Protein AF-A0A945YH73-F1 (afdb_monomer_lite)

Secondary structure (DSSP, 8-state):
-HHHHHHHHHHHHHT---SS----EEEEEEEEES--TTT--EEEEEEEEE----------S-SS-SSSPPPHHHHHHHEE--TTSPPPTT-EEHHHHHHHHHHHHTTTTTSHHHHHHEETTEE--HHHHHHHS--BT-B-TTSSSBPTT-EEEBTTTT-EEE-TTSS---TT-----BHHHHHHHHHTT--PPPP--HHHHHHHHHHHHHHHHHHT--

Structure (mmCIF, N/CA/C/O backbone):
data_AF-A0A945YH73-F1
#
_entry.id   AF-A0A945YH73-F1
#
loop_
_atom_site.group_PDB
_atom_site.id
_atom_site.type_symbol
_atom_site.label_atom_id
_atom_site.label_alt_id
_atom_site.label_comp_id
_atom_site.label_asym_id
_atom_site.label_entity_id
_atom_site.label_seq_id
_atom_site.pdbx_PDB_ins_code
_atom_site.Cartn_x
_atom_site.Cartn_y
_atom_site.Cartn_z
_atom_site.occupancy
_atom_site.B_iso_or_equiv
_atom_site.auth_seq_id
_atom_site.auth_comp_id
_atom_site.auth_asym_id
_atom_site.auth_atom_id
_atom_site.pdbx_PDB_model_num
ATOM 1 N N . MET A 1 1 ? -19.690 16.658 33.511 1.00 58.38 1 MET A N 1
ATOM 2 C CA . MET A 1 1 ? -19.714 15.546 32.530 1.00 58.38 1 MET A CA 1
ATOM 3 C C . MET A 1 1 ? -20.461 15.899 31.239 1.00 58.38 1 MET A C 1
ATOM 5 O O . MET A 1 1 ? -19.833 15.836 30.193 1.00 58.38 1 MET A O 1
ATOM 9 N N . ALA A 1 2 ? -21.726 16.348 31.272 1.00 66.75 2 ALA A N 1
ATOM 10 C CA . ALA A 1 2 ? -22.520 16.610 30.054 1.00 66.75 2 ALA A CA 1
ATOM 11 C C . ALA A 1 2 ? -21.912 17.634 29.066 1.00 66.75 2 ALA A C 1
ATOM 13 O O . ALA A 1 2 ? -21.876 17.377 27.869 1.00 66.75 2 ALA A O 1
ATOM 14 N N . ALA A 1 3 ? -21.370 18.757 29.554 1.00 66.44 3 ALA A N 1
ATOM 15 C CA . ALA A 1 3 ? -20.743 19.766 28.690 1.00 66.44 3 ALA A CA 1
ATOM 16 C C . ALA A 1 3 ? -19.472 19.257 27.981 1.00 66.44 3 ALA A C 1
ATOM 18 O O . ALA A 1 3 ? -19.165 19.687 26.875 1.00 66.44 3 ALA A O 1
ATOM 19 N N . MET A 1 4 ? -18.754 18.315 28.601 1.00 67.00 4 MET A N 1
ATOM 20 C CA . MET A 1 4 ? -17.519 17.756 28.044 1.00 67.00 4 MET A CA 1
ATOM 21 C C . MET A 1 4 ? -17.812 16.714 26.971 1.00 67.00 4 MET A C 1
ATOM 23 O O . MET A 1 4 ? -17.255 16.795 25.884 1.00 67.00 4 MET A O 1
ATOM 27 N N . ALA A 1 5 ? -18.757 15.808 27.237 1.00 69.06 5 ALA A N 1
ATOM 28 C CA . ALA A 1 5 ? -19.256 14.874 26.231 1.00 69.06 5 ALA A CA 1
ATOM 29 C C . ALA A 1 5 ? -19.860 15.616 25.025 1.00 69.06 5 ALA A C 1
ATOM 31 O O . ALA A 1 5 ? -19.668 15.211 23.880 1.00 69.06 5 ALA A O 1
ATOM 32 N N . ALA A 1 6 ? -20.543 16.743 25.265 1.00 73.62 6 ALA A N 1
ATOM 33 C CA . ALA A 1 6 ? -21.052 17.605 24.203 1.00 73.62 6 ALA A CA 1
ATOM 34 C C . ALA A 1 6 ? -19.924 18.263 23.387 1.00 73.62 6 ALA A C 1
ATOM 36 O O . ALA A 1 6 ? -20.028 18.319 22.165 1.00 73.62 6 ALA A O 1
ATOM 37 N N . ALA A 1 7 ? -18.843 18.719 24.030 1.00 70.94 7 ALA A N 1
ATOM 38 C CA . ALA A 1 7 ? -17.684 19.297 23.347 1.00 70.94 7 ALA A CA 1
ATOM 39 C C . ALA A 1 7 ? -16.900 18.256 22.528 1.00 70.94 7 ALA A C 1
ATOM 41 O O . ALA A 1 7 ? -16.537 18.536 21.389 1.00 70.94 7 ALA A O 1
ATOM 42 N N . GLU A 1 8 ? -16.694 17.046 23.059 1.00 71.62 8 GLU A N 1
ATOM 43 C CA . GLU A 1 8 ? -16.098 15.925 22.316 1.00 71.62 8 GLU A CA 1
ATOM 44 C C . GLU A 1 8 ? -16.967 15.545 21.117 1.00 71.62 8 GLU A C 1
ATOM 46 O O . GLU A 1 8 ? -16.476 15.472 19.994 1.00 71.62 8 GLU A O 1
ATOM 51 N N . THR A 1 9 ? -18.275 15.388 21.329 1.00 73.69 9 THR A N 1
ATOM 52 C CA . THR A 1 9 ? -19.228 15.097 20.251 1.00 73.69 9 THR A CA 1
ATOM 53 C C . THR A 1 9 ? -19.210 16.196 19.190 1.00 73.69 9 THR A C 1
ATOM 55 O O . THR A 1 9 ? -19.198 15.892 18.002 1.00 73.69 9 THR A O 1
ATOM 58 N N . ALA A 1 10 ? -19.176 17.473 19.584 1.00 73.56 10 ALA A N 1
ATOM 59 C CA . ALA A 1 10 ? -19.100 18.600 18.658 1.00 73.56 10 ALA A CA 1
ATOM 60 C C . ALA A 1 10 ? -17.771 18.630 17.885 1.00 73.56 10 ALA A C 1
ATOM 62 O O . ALA A 1 10 ? -17.787 18.817 16.672 1.00 73.56 10 ALA A O 1
ATOM 63 N N . SER A 1 11 ? -16.642 18.385 18.555 1.00 70.06 11 SER A N 1
ATOM 64 C CA . SER A 1 11 ? -15.320 18.285 17.926 1.00 70.06 11 SER A CA 1
ATOM 65 C C . SER A 1 11 ? -15.283 17.139 16.917 1.00 70.06 11 SER A C 1
ATOM 67 O O . SER A 1 11 ? -15.019 17.356 15.736 1.00 70.06 11 SER A O 1
ATOM 69 N N . ASN A 1 12 ? -15.674 15.937 17.343 1.00 70.88 12 ASN A N 1
ATOM 70 C CA . ASN A 1 12 ? -15.748 14.768 16.477 1.00 70.88 12 ASN A CA 1
ATOM 71 C C . ASN A 1 12 ? -16.747 14.964 15.340 1.00 70.88 12 ASN A C 1
ATOM 73 O O . ASN A 1 12 ? -16.495 14.420 14.278 1.00 70.88 12 ASN A O 1
ATOM 77 N N . ASN A 1 13 ? -17.821 15.749 15.528 1.00 70.81 13 ASN A N 1
ATOM 78 C CA . ASN A 1 13 ? -18.772 16.153 14.484 1.00 70.81 13 ASN A CA 1
ATOM 79 C C . ASN A 1 13 ? -18.156 17.089 13.431 1.00 70.81 13 ASN A C 1
ATOM 81 O O . ASN A 1 13 ? -18.453 16.931 12.250 1.00 70.81 13 ASN A O 1
ATOM 85 N N . VAL A 1 14 ? -17.327 18.053 13.843 1.00 67.38 14 VAL A N 1
ATOM 86 C CA . VAL A 1 14 ? -16.649 19.003 12.940 1.00 67.38 14 VAL A CA 1
ATOM 87 C C . VAL A 1 14 ? -15.503 18.324 12.192 1.00 67.38 14 VAL A C 1
ATOM 89 O O . VAL A 1 14 ? -15.327 18.555 11.000 1.00 67.38 14 VAL A O 1
ATOM 92 N N . PHE A 1 15 ? -14.769 17.440 12.865 1.00 63.59 15 PHE A N 1
ATOM 93 C CA . PHE A 1 15 ? -13.687 16.650 12.278 1.00 63.59 15 PHE A CA 1
ATOM 94 C C . PHE A 1 15 ? -14.158 15.288 11.749 1.00 63.59 15 PHE A C 1
ATOM 96 O O . PHE A 1 15 ? -13.331 14.392 11.553 1.00 63.59 15 PHE A O 1
ATOM 103 N N . LYS A 1 16 ? -15.471 15.111 11.503 1.00 59.28 16 LYS A N 1
ATOM 104 C CA . LYS A 1 16 ? -15.988 13.888 10.876 1.00 59.28 16 LYS A CA 1
ATOM 105 C C . LYS A 1 16 ? -15.307 13.710 9.535 1.00 59.28 16 LYS A C 1
ATOM 107 O O . LYS A 1 16 ? -15.568 14.441 8.583 1.00 59.28 16 LYS A O 1
ATOM 112 N N . ARG A 1 17 ? -14.473 12.681 9.458 1.00 62.69 17 ARG A N 1
ATOM 113 C CA . ARG A 1 17 ? -14.156 12.062 8.180 1.00 62.69 17 ARG A CA 1
ATOM 114 C C . ARG A 1 17 ? -15.440 11.404 7.675 1.00 62.69 17 ARG A C 1
ATOM 116 O O . ARG A 1 17 ? -16.272 10.987 8.485 1.00 62.69 17 ARG A O 1
ATOM 123 N N . GLY A 1 18 ? -15.653 11.389 6.360 1.00 59.41 18 GLY A N 1
ATOM 124 C CA . GLY A 1 18 ? -16.824 10.730 5.780 1.00 59.41 18 GLY A CA 1
ATOM 125 C C . GLY A 1 18 ? -16.948 9.288 6.288 1.00 59.41 18 GLY A C 1
ATOM 126 O O . GLY A 1 18 ? -15.981 8.706 6.772 1.00 59.41 18 GLY A O 1
ATOM 127 N N . THR A 1 19 ? -18.128 8.681 6.164 1.00 63.22 19 THR A N 1
ATOM 128 C CA . THR A 1 19 ? -18.363 7.290 6.609 1.00 63.22 19 THR A CA 1
ATOM 129 C C . THR A 1 19 ? -17.460 6.263 5.920 1.00 63.22 19 THR A C 1
ATOM 131 O O . THR A 1 19 ? -17.385 5.127 6.367 1.00 63.22 19 THR A O 1
ATOM 134 N N . GLN A 1 20 ? -16.781 6.664 4.845 1.00 71.50 20 GLN A N 1
ATOM 135 C CA . GLN A 1 20 ? -15.834 5.870 4.082 1.00 71.50 20 GLN A CA 1
ATOM 136 C C . GLN A 1 20 ? -14.500 6.615 4.045 1.00 71.50 20 GLN A C 1
ATOM 138 O O . GLN A 1 20 ? -14.203 7.383 3.129 1.00 71.50 20 GLN A O 1
ATOM 143 N N . SER A 1 21 ? -13.752 6.519 5.138 1.00 78.06 21 SER A N 1
ATOM 144 C CA . SER A 1 21 ? -12.440 7.143 5.256 1.00 78.06 21 SER A CA 1
ATOM 145 C C . SER A 1 21 ? -11.524 6.250 6.085 1.00 78.06 21 SER A C 1
ATOM 147 O O . SER A 1 21 ? -11.887 5.916 7.214 1.00 78.06 21 SER A O 1
ATOM 149 N N . PRO A 1 22 ? -10.342 5.900 5.562 1.00 86.94 22 PRO A N 1
ATOM 150 C CA . PRO A 1 22 ? -9.370 5.076 6.264 1.00 86.94 22 PRO A CA 1
ATOM 151 C C . PRO A 1 22 ? -9.014 5.652 7.634 1.00 86.94 22 PRO A C 1
ATOM 153 O O . PRO A 1 22 ? -8.805 6.864 7.793 1.00 86.94 22 PRO A O 1
ATOM 156 N N . THR A 1 23 ? -8.916 4.771 8.625 1.00 89.19 23 THR A N 1
ATOM 157 C CA . THR A 1 23 ? -8.346 5.087 9.934 1.00 89.19 23 THR A CA 1
ATOM 158 C C . THR A 1 23 ? -6.953 4.482 10.028 1.00 89.19 23 THR A C 1
ATOM 160 O O . THR A 1 23 ? -6.781 3.266 10.093 1.00 89.19 23 THR A O 1
ATOM 163 N N . ILE A 1 24 ? -5.942 5.345 10.059 1.00 88.75 24 ILE A N 1
ATOM 164 C CA . ILE A 1 24 ? -4.551 4.932 10.256 1.00 88.75 24 ILE A CA 1
ATOM 165 C C . ILE A 1 24 ? -4.272 4.767 11.747 1.00 88.75 24 ILE A C 1
ATOM 167 O O . ILE A 1 24 ? -3.714 3.750 12.148 1.00 88.75 24 ILE A O 1
ATOM 171 N N . GLY A 1 25 ? -4.734 5.693 12.588 1.00 89.19 25 GLY A N 1
ATOM 172 C CA . GLY A 1 25 ? -4.480 5.627 14.024 1.00 89.19 25 GLY A CA 1
ATOM 173 C C . GLY A 1 25 ? -5.503 6.361 14.877 1.00 89.19 25 GLY A C 1
ATOM 174 O O . GLY A 1 25 ? -6.474 6.937 14.381 1.00 89.19 25 GLY A O 1
ATOM 175 N N . ASN A 1 26 ? -5.252 6.347 16.185 1.00 88.44 26 ASN A N 1
ATOM 176 C CA . ASN A 1 26 ? -6.050 7.026 17.196 1.00 88.44 26 ASN A CA 1
ATOM 177 C C . ASN A 1 26 ? -5.144 7.832 18.134 1.00 88.44 26 ASN A C 1
ATOM 179 O O . ASN A 1 26 ? -4.107 7.346 18.581 1.00 88.44 26 ASN A O 1
ATOM 183 N N . ILE A 1 27 ? -5.542 9.068 18.425 1.00 86.75 27 ILE A N 1
ATOM 184 C CA . ILE A 1 27 ? -4.958 9.897 19.476 1.00 86.75 27 ILE A CA 1
ATOM 185 C C . ILE A 1 27 ? -5.983 9.951 20.605 1.00 86.75 27 ILE A C 1
ATOM 187 O O . ILE A 1 27 ? -7.060 10.530 20.444 1.00 86.75 27 ILE A O 1
ATOM 191 N N . SER A 1 28 ? -5.648 9.368 21.752 1.00 88.25 28 SER A N 1
ATOM 192 C CA . SER A 1 28 ? -6.512 9.373 22.933 1.00 88.25 28 SER A CA 1
ATOM 193 C C . SER A 1 28 ? -5.749 9.689 24.206 1.00 88.25 28 SER A C 1
ATOM 195 O O . SER A 1 28 ? -4.568 9.367 24.329 1.00 88.25 28 SER A O 1
ATOM 197 N N . GLY A 1 29 ? -6.446 10.255 25.183 1.00 89.50 29 GLY A N 1
ATOM 198 C CA . GLY A 1 29 ? -5.891 10.524 26.500 1.00 89.50 29 GLY A CA 1
ATOM 199 C C . GLY A 1 29 ? -6.928 11.101 27.449 1.00 89.50 29 GLY A C 1
ATOM 200 O O . GLY A 1 29 ? -8.118 11.158 27.140 1.00 89.50 29 GLY A O 1
ATOM 201 N N . SER A 1 30 ? -6.465 11.553 28.612 1.00 87.50 30 SER A N 1
ATOM 202 C CA . SER A 1 30 ? -7.320 12.226 29.584 1.00 87.50 30 SER A CA 1
ATOM 203 C C . SER A 1 30 ? -6.594 13.342 30.325 1.00 87.50 30 SER A C 1
ATOM 205 O O . SER A 1 30 ? -5.394 13.242 30.565 1.00 87.50 30 SER A O 1
ATOM 207 N N . SER A 1 31 ? -7.326 14.375 30.731 1.00 84.50 31 SER A N 1
ATOM 208 C CA . SER A 1 31 ? -6.843 15.460 31.585 1.00 84.50 31 SER A CA 1
ATOM 209 C C . SER A 1 31 ? -7.743 15.607 32.805 1.00 84.50 31 SER A C 1
ATOM 211 O O . SER A 1 31 ? -8.967 15.626 32.675 1.00 84.50 31 SER A O 1
ATOM 213 N N . THR A 1 32 ? -7.145 15.748 33.986 1.00 84.94 32 THR A N 1
ATOM 214 C CA . THR A 1 32 ? -7.872 15.957 35.244 1.00 84.94 32 THR A CA 1
ATOM 215 C C . THR A 1 32 ? -7.660 17.386 35.724 1.00 84.94 32 THR A C 1
ATOM 217 O O . THR A 1 32 ? -6.534 17.789 35.999 1.00 84.94 32 THR A O 1
ATOM 220 N N . LEU A 1 33 ? -8.742 18.158 35.838 1.00 82.19 33 LEU A N 1
ATOM 221 C CA . LEU A 1 33 ? -8.722 19.532 36.344 1.00 82.19 33 LEU A CA 1
ATOM 222 C C . LEU A 1 33 ? -9.319 19.603 37.751 1.00 82.19 33 LEU A C 1
ATOM 224 O O . LEU A 1 33 ? -10.276 18.895 38.069 1.00 82.19 33 LEU A O 1
ATOM 228 N N . GLY A 1 34 ? -8.763 20.485 38.585 1.00 78.62 34 GLY A N 1
ATOM 229 C CA . GLY A 1 34 ? -9.263 20.730 39.941 1.00 78.62 34 GLY A CA 1
ATOM 230 C C . GLY A 1 34 ? -8.974 19.604 40.934 1.00 78.62 34 GLY A C 1
ATOM 231 O O . GLY A 1 34 ? -9.672 19.497 41.935 1.00 78.62 34 GLY A O 1
ATOM 232 N N . ALA A 1 35 ? -7.973 18.759 40.664 1.00 76.88 35 ALA A N 1
ATOM 233 C CA . ALA A 1 35 ? -7.545 17.744 41.616 1.00 76.88 35 ALA A CA 1
ATOM 234 C C . ALA A 1 35 ? -6.912 18.413 42.847 1.00 76.88 35 ALA A C 1
ATOM 236 O O . ALA A 1 35 ? -5.766 18.856 42.806 1.00 76.88 35 ALA A O 1
ATOM 237 N N . VAL A 1 36 ? -7.678 18.482 43.934 1.00 73.31 36 VAL A N 1
ATOM 238 C CA . VAL A 1 36 ? -7.185 18.785 45.281 1.00 73.31 36 VAL A CA 1
ATOM 239 C C . VAL A 1 36 ? -7.222 17.490 46.086 1.00 73.31 36 VAL A C 1
ATOM 241 O O . VAL A 1 36 ? -8.165 16.700 45.957 1.00 73.31 36 VAL A O 1
ATOM 244 N N . GLU A 1 37 ? -6.185 17.253 46.888 1.00 71.62 37 GLU A N 1
ATOM 245 C CA . GLU A 1 37 ? -6.082 16.068 47.740 1.00 71.62 37 GLU A CA 1
ATOM 246 C C . GLU A 1 37 ? -7.355 15.910 48.596 1.00 71.62 37 GLU A C 1
ATOM 248 O O . GLU A 1 37 ? -7.820 16.857 49.228 1.00 71.62 37 GLU A O 1
ATOM 253 N N . GLY A 1 38 ? -7.977 14.728 48.547 1.00 69.31 38 GLY A N 1
ATOM 254 C CA . GLY A 1 38 ? -9.202 14.415 49.294 1.00 69.31 38 GLY A CA 1
ATOM 255 C C . GLY A 1 38 ? -10.530 14.916 48.701 1.00 69.31 38 GLY A C 1
ATOM 256 O O . GLY A 1 38 ? -11.577 14.476 49.167 1.00 69.31 38 GLY A O 1
ATOM 257 N N . VAL A 1 39 ? -10.528 15.772 47.669 1.00 72.81 39 VAL A N 1
ATOM 258 C CA . VAL A 1 39 ? -11.762 16.304 47.034 1.00 72.81 39 VAL A CA 1
ATOM 259 C C . VAL A 1 39 ? -12.035 15.671 45.662 1.00 72.81 39 VAL A C 1
ATOM 261 O O . VAL A 1 39 ? -13.180 15.612 45.218 1.00 72.81 39 VAL A O 1
ATOM 264 N N . GLY A 1 40 ? -11.001 15.120 45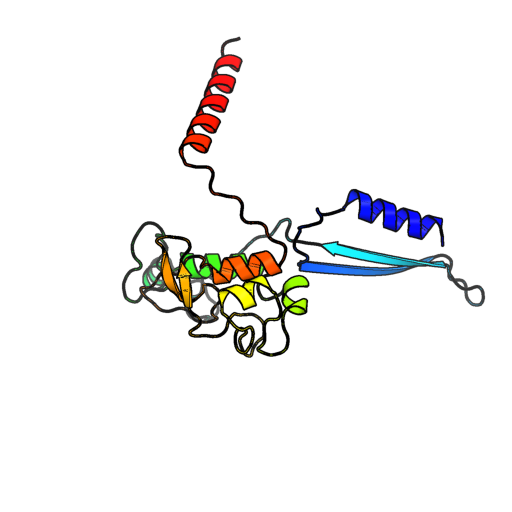.019 1.00 73.88 40 GLY A N 1
ATOM 265 C CA . GLY A 1 40 ? -11.096 14.555 43.672 1.00 73.88 40 GLY A CA 1
ATOM 266 C C . GLY A 1 40 ? -11.157 15.640 42.591 1.00 73.88 40 GLY A C 1
ATOM 267 O O . GLY A 1 40 ? -11.592 16.763 42.828 1.00 73.88 40 GLY A O 1
ATOM 268 N N . GLY A 1 41 ? -10.665 15.319 41.395 1.00 80.19 41 GLY A N 1
ATOM 269 C CA . GLY A 1 41 ? -10.715 16.212 40.234 1.00 80.19 41 GLY A CA 1
ATOM 270 C C . GLY A 1 41 ? -11.796 15.799 39.237 1.00 80.19 41 GLY A C 1
ATOM 271 O O . GLY A 1 41 ? -12.331 14.694 39.296 1.00 80.19 41 GLY A O 1
ATOM 272 N N . THR A 1 42 ? -12.094 16.673 38.277 1.00 83.81 42 THR A N 1
ATOM 273 C CA . THR A 1 42 ? -12.897 16.302 37.105 1.00 83.81 42 THR A CA 1
ATOM 274 C C . THR A 1 42 ? -11.971 15.805 36.005 1.00 83.81 42 THR A C 1
ATOM 276 O O . THR A 1 42 ? -11.177 16.583 35.476 1.00 83.81 42 THR A O 1
ATOM 279 N N . THR A 1 43 ? -12.087 14.528 35.646 1.00 84.06 43 THR A N 1
ATOM 280 C CA . THR A 1 43 ? -11.352 13.935 34.523 1.00 84.06 43 THR A CA 1
ATOM 281 C C . THR A 1 43 ? -12.153 14.037 33.232 1.00 84.06 43 THR A C 1
ATOM 283 O O . THR A 1 43 ? -13.341 13.717 33.179 1.00 84.06 43 THR A O 1
ATOM 286 N N . ALA A 1 44 ? -11.474 14.467 32.181 1.00 80.50 44 ALA A N 1
ATOM 287 C CA . ALA A 1 44 ? -11.963 14.553 30.822 1.00 80.50 44 ALA A CA 1
ATOM 288 C C . ALA A 1 44 ? -11.151 13.616 29.945 1.00 80.50 44 ALA A C 1
ATOM 290 O O . ALA A 1 44 ? -9.932 13.742 29.928 1.00 80.50 44 ALA A O 1
ATOM 291 N N . SER A 1 45 ? -11.807 12.720 29.217 1.00 84.25 45 SER A N 1
ATOM 292 C CA . SER A 1 45 ? -11.139 11.883 28.218 1.00 84.25 45 SER A CA 1
ATOM 293 C C . SER A 1 45 ? -11.402 12.431 26.820 1.00 84.25 45 SER A C 1
ATOM 295 O O . SER A 1 45 ? -12.402 13.116 26.607 1.00 84.25 45 SER A O 1
ATOM 297 N N . TYR A 1 46 ? -10.497 12.155 25.890 1.00 80.69 46 TYR A N 1
ATOM 298 C CA . TYR A 1 46 ? -10.667 12.437 24.470 1.00 80.69 46 TYR A CA 1
ATOM 299 C C . TYR A 1 46 ? -10.183 11.245 23.649 1.00 80.69 46 TYR A C 1
ATOM 301 O O . TYR A 1 46 ? -9.227 10.566 24.034 1.00 80.69 46 TYR A O 1
ATOM 309 N N . SER A 1 47 ? -10.821 11.014 22.505 1.00 84.12 47 SER A N 1
ATOM 310 C CA . SER A 1 47 ? -10.363 10.057 21.501 1.00 84.12 47 SER A CA 1
ATOM 311 C C . SER A 1 47 ? -10.668 10.571 20.096 1.00 84.12 47 SER A C 1
ATOM 313 O O . SER A 1 47 ? -11.808 10.913 19.778 1.00 84.12 47 SER A O 1
ATOM 315 N N . LEU A 1 48 ? -9.635 10.627 19.256 1.00 81.44 48 LEU A N 1
ATOM 316 C CA . LEU A 1 48 ? -9.707 11.101 17.881 1.00 81.44 48 LEU A CA 1
ATOM 317 C C . LEU A 1 48 ? -9.005 10.107 16.958 1.00 81.44 48 LEU A C 1
ATOM 319 O O . LEU A 1 48 ? -7.780 9.991 16.955 1.00 81.44 48 LEU A O 1
ATOM 323 N N . ASN A 1 49 ? -9.782 9.428 16.120 1.00 85.50 49 ASN A N 1
ATOM 324 C CA . ASN A 1 49 ? -9.222 8.676 15.003 1.00 85.50 49 ASN A CA 1
ATOM 325 C C . ASN A 1 49 ? -8.624 9.654 13.981 1.00 85.50 49 ASN A C 1
ATOM 327 O O . ASN A 1 49 ? -9.168 10.745 13.809 1.00 85.50 49 ASN A O 1
ATOM 331 N N . TYR A 1 50 ? -7.603 9.256 13.228 1.00 84.44 50 TYR A N 1
ATOM 332 C CA . TYR A 1 50 ? -7.057 10.016 12.097 1.00 84.44 50 TYR A CA 1
ATOM 333 C C . TYR A 1 50 ? -6.735 9.098 10.910 1.00 84.44 50 TYR A C 1
ATOM 335 O O . TYR A 1 50 ? -6.505 7.903 11.079 1.00 84.44 50 TYR A O 1
ATOM 343 N N . GLY A 1 51 ? -6.761 9.665 9.704 1.00 86.38 51 GLY A N 1
ATOM 344 C CA . GLY A 1 51 ? -6.339 9.018 8.457 1.00 86.38 51 GLY A CA 1
ATOM 345 C C . GLY A 1 51 ? -5.107 9.716 7.867 1.00 86.38 51 GLY A C 1
ATOM 346 O O . GLY A 1 51 ? -4.545 10.595 8.528 1.00 86.38 51 GLY A O 1
ATOM 347 N N . PRO A 1 52 ? -4.691 9.376 6.636 1.00 84.12 52 PRO A N 1
ATOM 348 C CA . PRO A 1 52 ? -3.594 10.075 5.977 1.00 84.12 52 PRO A CA 1
ATOM 349 C C . PRO A 1 52 ? -4.024 11.503 5.615 1.00 84.12 52 PRO A C 1
ATOM 351 O O . PRO A 1 52 ? -5.147 11.724 5.159 1.00 84.12 52 PRO A O 1
ATOM 354 N N . VAL A 1 53 ? -3.136 12.477 5.831 1.00 79.81 53 VAL A N 1
ATOM 355 C CA . VAL A 1 53 ? -3.398 13.899 5.537 1.00 79.81 53 VAL A CA 1
ATOM 356 C C . VAL A 1 53 ? -2.255 14.497 4.728 1.00 79.81 53 VAL A C 1
ATOM 358 O O . VAL A 1 53 ? -2.446 14.922 3.594 1.00 79.81 53 VAL A O 1
ATOM 361 N N . VAL A 1 54 ? -1.062 14.529 5.315 1.00 83.31 54 VAL A N 1
ATOM 362 C CA . VAL A 1 54 ? 0.154 15.057 4.700 1.00 83.31 54 VAL A CA 1
ATOM 363 C C . VAL A 1 54 ? 1.345 14.313 5.280 1.00 83.31 54 VAL A C 1
ATOM 365 O O . VAL A 1 54 ? 1.345 13.941 6.452 1.00 83.31 54 VAL A O 1
ATOM 368 N N . GLY A 1 55 ? 2.354 14.102 4.453 1.00 84.69 55 GLY A N 1
ATOM 369 C CA . GLY A 1 55 ? 3.596 13.463 4.838 1.00 84.69 55 GLY A CA 1
ATOM 370 C C . GLY A 1 55 ? 4.620 13.639 3.734 1.00 84.69 55 GLY A C 1
ATOM 371 O O . GLY A 1 55 ? 4.318 14.177 2.668 1.00 84.69 55 GLY A O 1
ATOM 372 N N . ASN A 1 56 ? 5.827 13.171 4.005 1.00 89.44 56 ASN A N 1
ATOM 373 C CA . ASN A 1 56 ? 6.864 13.050 2.999 1.00 89.44 56 ASN A CA 1
ATOM 374 C C . ASN A 1 56 ? 7.279 11.585 2.949 1.00 89.44 56 ASN A C 1
ATOM 376 O O . ASN A 1 56 ? 7.255 10.897 3.972 1.00 89.44 56 ASN A O 1
ATOM 380 N N . LEU A 1 57 ? 7.664 11.142 1.762 1.00 89.88 57 LEU A N 1
ATOM 381 C CA . LEU A 1 57 ? 8.237 9.830 1.540 1.00 89.88 57 LEU A CA 1
ATOM 382 C C . LEU A 1 57 ? 9.668 10.035 1.058 1.00 89.88 57 LEU A C 1
ATOM 384 O O . LEU A 1 57 ? 9.899 10.788 0.110 1.00 89.88 57 LEU A O 1
ATOM 388 N N . TRP A 1 58 ? 10.608 9.394 1.740 1.00 91.88 58 TRP A N 1
ATOM 389 C CA . TRP A 1 58 ? 12.021 9.422 1.396 1.00 91.88 58 TRP A CA 1
ATOM 390 C C . TRP A 1 58 ? 12.468 8.007 1.093 1.00 91.88 58 TRP A C 1
ATOM 392 O O . TRP A 1 58 ? 12.115 7.076 1.814 1.00 91.88 58 TRP A O 1
ATOM 402 N N . PHE A 1 59 ? 13.235 7.877 0.023 1.00 91.88 59 PHE A N 1
ATOM 403 C CA . PHE A 1 59 ? 13.867 6.629 -0.356 1.00 91.88 59 PHE A CA 1
ATOM 404 C C . PHE A 1 59 ? 15.344 6.743 -0.045 1.00 91.88 59 PHE A C 1
ATOM 406 O O . PHE A 1 59 ? 15.938 7.803 -0.246 1.00 91.88 59 PHE A O 1
ATOM 413 N N . ASP A 1 60 ? 15.885 5.651 0.469 1.00 89.88 60 ASP A N 1
ATOM 414 C CA . ASP A 1 60 ? 17.299 5.532 0.764 1.00 89.88 60 ASP A CA 1
ATOM 415 C C . ASP A 1 60 ? 18.128 5.618 -0.527 1.00 89.88 60 ASP A C 1
ATOM 417 O O . ASP A 1 60 ? 17.729 5.087 -1.571 1.00 89.88 60 ASP A O 1
ATOM 421 N N . ASP A 1 61 ? 19.257 6.319 -0.454 1.00 92.81 61 ASP A N 1
ATOM 422 C CA . ASP A 1 61 ? 20.213 6.476 -1.551 1.00 92.81 61 ASP A CA 1
ATOM 423 C C . ASP A 1 61 ? 21.472 5.618 -1.368 1.00 92.81 61 ASP A C 1
ATOM 425 O O . ASP A 1 61 ? 22.452 5.799 -2.084 1.00 92.81 61 ASP A O 1
ATOM 429 N N . ASP A 1 62 ? 21.407 4.636 -0.469 1.00 94.25 62 ASP A N 1
ATOM 430 C CA . ASP A 1 62 ? 22.434 3.635 -0.199 1.00 94.25 62 ASP A CA 1
ATOM 431 C C . ASP A 1 62 ? 21.951 2.233 -0.620 1.00 94.25 62 ASP A C 1
ATOM 433 O O . ASP A 1 62 ? 21.163 1.572 0.056 1.00 94.25 62 ASP A O 1
ATOM 437 N N . THR A 1 63 ? 22.402 1.740 -1.775 1.00 92.94 63 THR A N 1
ATOM 438 C CA . THR A 1 63 ? 21.933 0.446 -2.309 1.00 92.94 63 THR A CA 1
ATOM 439 C C . THR A 1 63 ? 22.516 -0.772 -1.595 1.00 92.94 63 THR A C 1
ATOM 441 O O . THR A 1 63 ? 22.019 -1.881 -1.809 1.00 92.94 63 THR A O 1
ATOM 444 N N . ASP A 1 64 ? 23.567 -0.611 -0.782 1.00 91.75 64 ASP A N 1
ATOM 445 C CA . ASP A 1 64 ? 24.186 -1.700 -0.015 1.00 91.75 64 ASP A CA 1
ATOM 446 C C . ASP A 1 64 ? 24.138 -1.518 1.508 1.00 91.7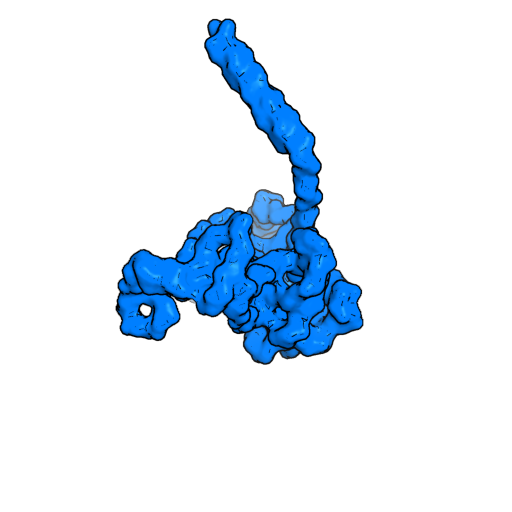5 64 ASP A C 1
ATOM 448 O O . ASP A 1 64 ? 24.622 -2.393 2.232 1.00 91.75 64 ASP A O 1
ATOM 452 N N . ASN A 1 65 ? 23.486 -0.453 1.985 1.00 91.25 65 ASN A N 1
ATOM 453 C CA . ASN A 1 65 ? 23.336 -0.106 3.397 1.00 91.25 65 ASN A CA 1
ATOM 454 C C . ASN A 1 65 ? 24.694 -0.067 4.129 1.00 91.25 65 ASN A C 1
ATOM 456 O O . ASN A 1 65 ? 24.831 -0.538 5.265 1.00 91.25 65 ASN A O 1
ATOM 460 N N . SER A 1 66 ? 25.730 0.440 3.453 1.00 93.94 66 SER A N 1
ATOM 461 C CA . SER A 1 66 ? 27.068 0.631 4.022 1.00 93.94 66 SER A CA 1
ATOM 462 C C . SER A 1 66 ? 27.186 1.883 4.902 1.00 93.94 66 SER A C 1
ATOM 464 O O . SER A 1 66 ? 28.223 2.092 5.541 1.00 93.94 66 SER A O 1
ATOM 466 N N . GLY A 1 67 ? 26.121 2.681 5.000 1.00 93.44 67 GLY A N 1
ATOM 467 C CA . GLY A 1 67 ? 26.038 3.905 5.792 1.00 93.44 67 GLY A CA 1
ATOM 468 C C . GLY A 1 67 ? 26.509 5.148 5.037 1.00 93.44 67 GLY A C 1
ATOM 469 O O . GLY A 1 67 ? 26.911 6.125 5.676 1.00 93.44 67 GLY A O 1
ATOM 470 N N . GLY A 1 68 ? 26.501 5.116 3.703 1.00 93.50 68 GLY A N 1
ATOM 471 C CA . GLY A 1 68 ? 26.925 6.219 2.845 1.00 93.50 68 GLY A CA 1
ATOM 472 C C . GLY A 1 68 ? 26.017 6.386 1.630 1.00 93.50 68 GLY A C 1
ATOM 473 O O . GLY A 1 68 ? 25.354 5.455 1.213 1.00 93.50 68 GLY A O 1
ATOM 474 N N . THR A 1 69 ? 26.005 7.580 1.043 1.00 95.94 69 THR A N 1
ATOM 475 C CA . THR A 1 69 ? 25.203 7.861 -0.156 1.00 95.94 69 THR A CA 1
ATOM 476 C C . THR A 1 69 ? 25.908 7.370 -1.419 1.00 95.94 69 THR A C 1
ATOM 478 O O . THR A 1 69 ? 27.065 7.731 -1.669 1.00 95.94 69 THR A O 1
ATOM 481 N N . ASP A 1 70 ? 25.196 6.608 -2.247 1.00 96.50 70 ASP A N 1
ATOM 482 C CA . ASP A 1 70 ? 25.674 6.177 -3.555 1.00 96.50 70 ASP A CA 1
ATOM 483 C C . ASP A 1 70 ? 25.653 7.313 -4.585 1.00 96.50 70 ASP A C 1
ATOM 485 O O . ASP A 1 70 ? 24.803 8.206 -4.585 1.00 96.50 70 ASP A O 1
ATOM 489 N N . ASP A 1 71 ? 26.592 7.261 -5.532 1.00 96.06 71 ASP A N 1
ATOM 490 C CA . ASP A 1 71 ? 26.594 8.180 -6.665 1.00 96.06 71 ASP A CA 1
ATOM 491 C C . ASP A 1 71 ? 25.552 7.801 -7.738 1.00 96.06 71 ASP A C 1
ATOM 493 O O . ASP A 1 71 ? 24.965 6.715 -7.759 1.00 96.06 71 ASP A O 1
ATOM 497 N N . TYR A 1 72 ? 25.335 8.709 -8.695 1.00 95.06 72 TYR A N 1
ATOM 498 C CA . TYR A 1 72 ? 24.387 8.486 -9.789 1.00 95.06 72 TYR A CA 1
ATOM 499 C C . TYR A 1 72 ? 24.714 7.244 -10.635 1.00 95.06 72 TYR A C 1
ATOM 501 O O . TYR A 1 72 ? 23.805 6.572 -11.129 1.00 95.06 72 TYR A O 1
ATOM 509 N N . ALA A 1 73 ? 25.995 6.927 -10.845 1.00 96.44 73 ALA A N 1
AT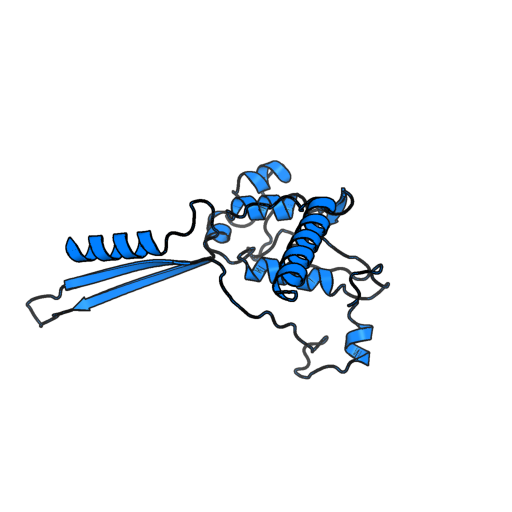OM 510 C CA . ALA A 1 73 ? 26.382 5.787 -11.670 1.00 96.44 73 ALA A CA 1
ATOM 511 C C . ALA A 1 73 ? 25.971 4.475 -10.994 1.00 96.44 73 ALA A C 1
ATOM 513 O O . ALA A 1 73 ? 25.404 3.595 -11.643 1.00 96.44 73 ALA A O 1
ATOM 514 N N . ARG A 1 74 ? 26.178 4.380 -9.683 1.00 96.31 74 ARG A N 1
ATOM 515 C CA . ARG A 1 74 ? 25.778 3.236 -8.875 1.00 96.31 74 ARG A CA 1
ATOM 516 C C . ARG A 1 74 ? 24.261 3.115 -8.750 1.00 96.31 74 ARG A C 1
ATOM 518 O O . ARG A 1 74 ? 23.718 2.056 -9.069 1.00 96.31 74 ARG A O 1
ATOM 525 N N . LEU A 1 75 ? 23.567 4.205 -8.422 1.00 96.56 75 LEU A N 1
ATOM 526 C CA . LEU A 1 75 ? 22.101 4.227 -8.364 1.00 96.56 75 LEU A CA 1
ATOM 527 C C . LEU A 1 75 ? 21.477 3.840 -9.708 1.00 96.56 75 LEU A C 1
ATOM 529 O O . LEU A 1 75 ? 20.574 3.009 -9.756 1.00 96.56 75 LEU A O 1
ATOM 533 N N . SER A 1 76 ? 21.979 4.388 -10.818 1.00 95.06 76 SER A N 1
ATOM 534 C CA . SER A 1 76 ? 21.467 4.070 -12.155 1.00 95.06 76 SER A CA 1
ATOM 535 C C . SER A 1 76 ? 21.811 2.654 -12.617 1.00 95.06 76 SER A C 1
ATOM 537 O O . SER A 1 76 ? 21.109 2.128 -13.480 1.00 95.06 76 SER A O 1
ATOM 539 N N . ALA A 1 77 ? 22.851 2.012 -12.078 1.00 95.69 77 ALA A N 1
ATOM 540 C CA . ALA A 1 77 ? 23.148 0.606 -12.344 1.00 95.69 77 ALA A CA 1
ATOM 541 C C . ALA A 1 77 ? 22.193 -0.335 -11.592 1.00 95.69 77 ALA A C 1
ATOM 543 O O . ALA A 1 77 ? 21.787 -1.349 -12.159 1.00 95.69 77 ALA A O 1
ATOM 544 N N . PHE A 1 78 ? 21.807 0.024 -10.365 1.00 96.50 78 PHE A N 1
ATOM 545 C CA . PHE A 1 78 ? 20.934 -0.771 -9.499 1.00 96.50 78 PHE A CA 1
ATOM 546 C C . PHE A 1 78 ? 19.444 -0.603 -9.838 1.00 96.50 78 PHE A C 1
ATOM 548 O O . PHE A 1 78 ? 18.722 -1.585 -10.037 1.00 96.50 78 PHE A O 1
ATOM 555 N N . TRP A 1 79 ? 18.991 0.647 -9.949 1.00 97.25 79 TRP A N 1
ATOM 556 C CA . TRP A 1 79 ? 17.592 1.009 -10.139 1.00 97.25 79 TRP A CA 1
ATOM 557 C C . TRP A 1 79 ? 17.251 1.288 -11.600 1.00 97.25 79 TRP A C 1
ATOM 559 O O . TRP A 1 79 ? 17.996 1.904 -12.368 1.00 97.25 79 TRP A O 1
ATOM 569 N N . HIS A 1 80 ? 16.049 0.882 -11.975 1.00 98.06 80 HIS A N 1
ATOM 570 C CA . HIS A 1 80 ? 15.360 1.360 -13.154 1.00 98.06 80 HIS A CA 1
ATOM 571 C C . HIS A 1 80 ? 14.360 2.449 -12.735 1.00 98.06 80 HIS A C 1
ATOM 573 O O . HIS A 1 80 ? 13.356 2.162 -12.087 1.00 98.06 80 HIS A O 1
ATOM 579 N N . PHE A 1 81 ? 14.653 3.700 -13.098 1.00 96.69 81 PHE A N 1
ATOM 580 C CA . PHE A 1 81 ? 13.845 4.870 -12.724 1.00 96.69 81 PHE A CA 1
ATOM 581 C C . PHE A 1 81 ? 12.775 5.253 -13.761 1.00 96.69 81 PHE A C 1
ATOM 583 O O . PHE A 1 81 ? 11.796 5.914 -13.420 1.00 96.69 81 PHE A O 1
ATOM 590 N N . ASP A 1 82 ? 12.944 4.867 -15.030 1.00 96.06 82 ASP A N 1
ATOM 591 C CA . ASP A 1 82 ? 12.048 5.287 -16.112 1.00 96.06 82 ASP A CA 1
ATOM 592 C C . ASP A 1 82 ? 10.790 4.408 -16.204 1.00 96.06 82 ASP A C 1
ATOM 594 O O . ASP A 1 82 ? 10.727 3.428 -16.943 1.00 96.06 82 ASP A O 1
ATOM 598 N N . HIS A 1 83 ? 9.738 4.810 -15.495 1.00 94.50 83 HIS A N 1
ATOM 599 C CA . HIS A 1 83 ? 8.451 4.108 -15.494 1.00 94.50 83 HIS A CA 1
ATOM 600 C C . HIS A 1 83 ? 7.750 4.015 -16.869 1.00 94.50 83 HIS A C 1
ATOM 602 O O . HIS A 1 83 ? 6.779 3.269 -16.995 1.00 94.50 83 HIS A O 1
ATOM 608 N N . SER A 1 84 ? 8.211 4.738 -17.898 1.00 94.31 84 SER A N 1
ATOM 609 C CA . SER A 1 84 ? 7.613 4.723 -19.242 1.00 94.31 84 SER A CA 1
ATOM 610 C C . SER A 1 84 ? 8.193 3.651 -20.170 1.00 94.31 84 SER A C 1
ATOM 612 O O . SER A 1 84 ? 7.645 3.390 -21.241 1.00 94.31 84 SER A O 1
ATOM 614 N N . THR A 1 85 ? 9.286 3.002 -19.761 1.00 95.94 85 THR A N 1
ATOM 615 C CA . THR A 1 85 ? 9.938 1.935 -20.529 1.00 95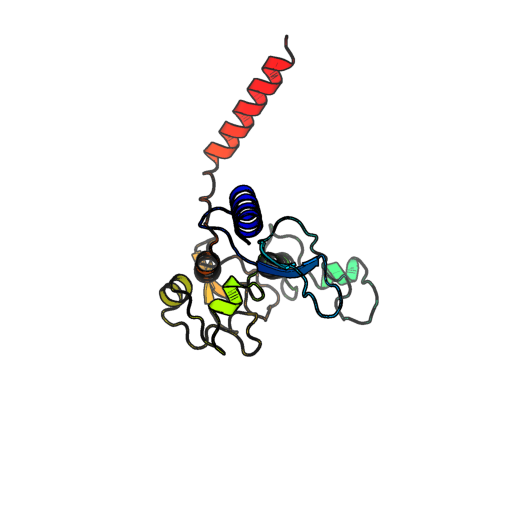.94 85 THR A CA 1
ATOM 616 C C . THR A 1 85 ? 9.888 0.610 -19.779 1.00 95.94 85 THR A C 1
ATOM 618 O O . THR A 1 85 ? 9.635 0.563 -18.573 1.00 95.94 85 THR A O 1
ATOM 621 N N . SER A 1 86 ? 10.097 -0.496 -20.494 1.00 95.31 86 SER A N 1
ATOM 622 C CA . SER A 1 86 ? 10.230 -1.809 -19.863 1.00 95.31 86 SER A CA 1
ATOM 623 C C . SER A 1 86 ? 11.443 -1.844 -18.933 1.00 95.31 86 SER A C 1
ATOM 625 O O . SER A 1 86 ? 12.510 -1.323 -19.265 1.00 95.31 86 SER A O 1
ATOM 627 N N . VAL A 1 87 ? 11.289 -2.509 -17.786 1.00 97.69 87 VAL A N 1
ATOM 628 C CA . VAL A 1 87 ? 12.359 -2.643 -16.792 1.00 97.69 87 VAL A CA 1
ATOM 629 C C . VAL A 1 87 ? 13.543 -3.375 -17.415 1.00 97.69 87 VAL A C 1
ATOM 631 O O . VAL A 1 87 ? 13.404 -4.458 -17.982 1.00 97.69 87 VAL A O 1
ATOM 634 N N . ALA A 1 88 ? 14.725 -2.773 -17.314 1.00 96.94 88 ALA A N 1
ATOM 635 C CA . ALA A 1 88 ? 15.941 -3.377 -17.836 1.00 96.94 88 ALA A CA 1
ATOM 636 C C . ALA A 1 88 ? 16.295 -4.653 -17.054 1.00 96.94 88 ALA A C 1
ATOM 638 O O . ALA A 1 88 ? 16.193 -4.693 -15.827 1.00 96.94 88 ALA A O 1
ATOM 639 N N . SER A 1 89 ? 16.765 -5.681 -17.766 1.00 96.31 89 SER A N 1
ATOM 640 C CA . SER A 1 89 ? 17.227 -6.928 -17.149 1.00 96.31 89 SER A CA 1
ATOM 641 C C . SER A 1 89 ? 18.279 -6.658 -16.071 1.00 96.31 89 SER A C 1
ATOM 643 O O . SER A 1 89 ? 19.216 -5.892 -16.293 1.00 96.31 89 SER A O 1
ATOM 645 N N . GLY A 1 90 ? 18.136 -7.313 -14.917 1.00 96.75 90 GLY A N 1
ATOM 646 C CA . GLY A 1 90 ? 19.068 -7.199 -13.792 1.00 96.75 90 GLY A CA 1
ATOM 647 C C . GLY A 1 90 ? 18.894 -5.957 -12.914 1.00 96.75 90 GLY A C 1
ATOM 648 O O . GLY A 1 90 ? 19.595 -5.854 -11.914 1.00 96.75 90 GLY A O 1
ATOM 649 N N . LYS A 1 91 ? 17.960 -5.049 -13.230 1.00 97.81 91 LYS A N 1
ATOM 650 C CA . LYS A 1 91 ? 17.658 -3.877 -12.393 1.00 97.81 91 LYS A CA 1
ATOM 651 C C . LYS A 1 91 ? 16.395 -4.064 -11.572 1.00 97.81 91 LYS A C 1
ATOM 653 O O . LYS A 1 91 ? 15.436 -4.673 -12.049 1.00 97.81 91 LYS A O 1
ATOM 658 N N . TYR A 1 92 ? 16.374 -3.493 -10.375 1.00 97.56 92 TYR A N 1
ATOM 659 C CA . TYR A 1 92 ? 15.150 -3.356 -9.592 1.00 97.56 92 TYR A CA 1
ATOM 660 C C . TYR A 1 92 ? 14.324 -2.181 -10.111 1.00 97.56 92 TYR A C 1
ATOM 662 O O . TYR A 1 92 ? 14.871 -1.152 -10.504 1.00 97.56 92 TYR A O 1
ATOM 670 N N . ASP A 1 93 ? 13.004 -2.327 -10.137 1.00 97.81 93 ASP A N 1
ATOM 671 C CA . ASP A 1 93 ? 12.109 -1.277 -10.613 1.00 97.81 93 ASP A CA 1
ATOM 672 C C . ASP A 1 93 ? 11.755 -0.305 -9.484 1.00 97.81 93 ASP A C 1
ATOM 674 O O . ASP A 1 93 ? 11.058 -0.674 -8.538 1.00 97.81 93 ASP A O 1
ATOM 678 N N . PHE A 1 94 ? 12.205 0.948 -9.590 1.00 96.88 94 PHE A N 1
ATOM 679 C CA . PHE A 1 94 ? 11.939 1.952 -8.559 1.00 96.88 94 PHE A CA 1
ATOM 680 C C . PHE A 1 94 ? 10.450 2.306 -8.482 1.00 96.88 94 PHE A C 1
ATOM 682 O O . PHE A 1 94 ? 9.938 2.542 -7.395 1.00 96.88 94 PHE A O 1
ATOM 689 N N . TYR A 1 95 ? 9.732 2.286 -9.613 1.00 97.06 95 TYR A N 1
ATOM 690 C CA . TYR A 1 95 ? 8.282 2.506 -9.632 1.00 97.06 95 TYR A CA 1
ATOM 691 C C . TYR A 1 95 ? 7.548 1.499 -8.736 1.00 97.06 95 TYR A C 1
ATOM 693 O O . TYR A 1 95 ? 6.717 1.893 -7.921 1.00 97.06 95 TYR A O 1
ATOM 701 N N . THR A 1 96 ? 7.892 0.215 -8.852 1.00 97.19 96 THR A N 1
ATOM 702 C CA . THR A 1 96 ? 7.306 -0.862 -8.044 1.00 97.19 96 THR A CA 1
ATOM 703 C C . THR A 1 96 ? 7.528 -0.631 -6.549 1.00 97.19 96 THR A C 1
ATOM 705 O O . THR A 1 96 ? 6.578 -0.710 -5.773 1.00 97.19 96 THR A O 1
ATOM 708 N N . VAL A 1 97 ? 8.762 -0.307 -6.144 1.00 96.94 97 VAL A N 1
ATOM 709 C CA . VAL A 1 97 ? 9.090 -0.036 -4.732 1.00 96.94 97 VAL A CA 1
ATOM 710 C C . VAL A 1 97 ? 8.391 1.224 -4.242 1.00 96.94 97 VAL A C 1
ATOM 712 O O . VAL A 1 97 ? 7.778 1.220 -3.182 1.00 96.94 97 VAL A O 1
ATOM 715 N N . ALA A 1 98 ? 8.400 2.295 -5.033 1.00 97.12 98 ALA A N 1
ATOM 716 C CA . ALA A 1 98 ? 7.738 3.529 -4.647 1.00 97.12 98 ALA A CA 1
ATOM 717 C C . ALA A 1 98 ? 6.229 3.341 -4.458 1.00 97.12 98 ALA A C 1
ATOM 719 O O . ALA A 1 98 ? 5.663 3.856 -3.497 1.00 97.12 98 ALA A O 1
ATOM 720 N N . LEU A 1 99 ? 5.581 2.569 -5.332 1.00 97.19 99 LEU A N 1
ATOM 721 C CA . LEU A 1 99 ? 4.171 2.224 -5.192 1.00 97.19 99 LEU A CA 1
ATOM 722 C C . LEU A 1 99 ? 3.907 1.406 -3.916 1.00 97.19 99 LEU A C 1
ATOM 724 O O . LEU A 1 99 ? 2.951 1.707 -3.205 1.00 97.19 99 LEU A O 1
ATOM 728 N N . HIS A 1 100 ? 4.764 0.429 -3.605 1.00 97.75 100 HIS A N 1
ATOM 729 C CA . HIS A 1 100 ? 4.696 -0.367 -2.374 1.00 97.75 100 HIS A CA 1
ATOM 730 C C . HIS A 1 100 ? 4.761 0.518 -1.117 1.00 97.75 100 HIS A C 1
ATOM 732 O O . HIS A 1 100 ? 3.873 0.474 -0.266 1.00 97.75 100 HIS A O 1
ATOM 738 N N . GLU A 1 101 ? 5.750 1.408 -1.040 1.00 97.06 101 GLU A N 1
ATOM 739 C CA . GLU A 1 101 ? 5.919 2.290 0.120 1.00 97.06 101 GLU A CA 1
ATOM 740 C C . GLU A 1 101 ? 4.811 3.347 0.235 1.00 97.06 101 GLU A C 1
ATOM 742 O O . GLU A 1 101 ? 4.399 3.716 1.337 1.00 97.06 101 GLU A O 1
ATOM 747 N N . ILE A 1 102 ? 4.261 3.813 -0.891 1.00 95.75 102 ILE A N 1
ATOM 748 C CA . ILE A 1 102 ? 3.082 4.689 -0.881 1.00 95.75 102 ILE A CA 1
ATOM 749 C C . ILE A 1 102 ? 1.882 3.966 -0.263 1.00 95.75 102 ILE A C 1
ATOM 751 O O . ILE A 1 102 ? 1.153 4.577 0.520 1.00 95.75 102 ILE A O 1
ATOM 755 N N . LEU A 1 103 ? 1.674 2.683 -0.572 1.00 96.25 103 LEU A N 1
ATOM 756 C CA . LEU A 1 103 ? 0.596 1.900 0.033 1.00 96.25 103 LEU A CA 1
ATOM 757 C C . LEU A 1 103 ? 0.787 1.762 1.547 1.00 96.25 103 LEU A C 1
ATOM 759 O O . LEU A 1 103 ? -0.170 1.969 2.301 1.00 96.25 103 LEU A O 1
ATOM 763 N N . HIS A 1 104 ? 2.016 1.520 2.004 1.00 96.12 104 HIS A N 1
ATOM 764 C CA . HIS A 1 104 ? 2.335 1.560 3.430 1.00 96.12 104 HIS A CA 1
ATOM 765 C C . HIS A 1 104 ? 2.020 2.910 4.072 1.00 96.12 104 HIS A C 1
ATOM 767 O O . HIS A 1 104 ? 1.356 2.963 5.112 1.00 96.12 104 HIS A O 1
ATOM 773 N N . ALA A 1 105 ? 2.421 4.008 3.432 1.00 93.62 105 ALA A N 1
ATOM 774 C CA . ALA A 1 105 ? 2.195 5.361 3.934 1.00 93.62 105 ALA A CA 1
ATOM 775 C C . ALA A 1 105 ? 0.703 5.718 4.071 1.00 93.62 105 ALA A C 1
ATOM 777 O O . ALA A 1 105 ? 0.338 6.554 4.901 1.00 93.62 105 ALA A O 1
ATOM 778 N N . ILE A 1 106 ? -0.169 5.078 3.288 1.00 92.19 106 ILE A N 1
ATOM 779 C CA . ILE A 1 106 ? -1.624 5.250 3.382 1.00 92.19 106 ILE A CA 1
ATOM 780 C C . ILE A 1 106 ? -2.299 4.181 4.268 1.00 92.19 106 ILE A C 1
ATOM 782 O O . ILE A 1 106 ? -3.517 4.140 4.375 1.00 92.19 106 ILE A O 1
ATOM 786 N N . GLY A 1 107 ? -1.532 3.359 4.984 1.00 93.44 107 GLY A N 1
ATOM 787 C CA . GLY A 1 107 ? -2.038 2.467 6.031 1.00 93.44 107 GLY A CA 1
ATOM 788 C C . GLY A 1 107 ? -2.199 1.003 5.628 1.00 93.44 107 GLY A C 1
ATOM 789 O O . GLY A 1 107 ? -2.607 0.200 6.469 1.00 93.44 107 GLY A O 1
ATOM 790 N N . TYR A 1 108 ? -1.846 0.625 4.398 1.00 96.19 108 TYR A N 1
ATOM 791 C CA . TYR A 1 108 ? -1.687 -0.782 4.028 1.00 96.19 108 TYR A CA 1
ATOM 792 C C . TYR A 1 108 ? -0.539 -1.376 4.865 1.00 96.19 108 TYR A C 1
ATOM 794 O O . TYR A 1 108 ? 0.532 -0.789 4.951 1.00 96.19 108 TYR A O 1
ATOM 802 N N . GLY A 1 109 ? -0.732 -2.502 5.546 1.00 95.69 109 GLY A N 1
ATOM 803 C CA . GLY A 1 109 ? 0.326 -3.122 6.359 1.00 95.69 109 GLY A CA 1
ATOM 804 C C . GLY A 1 109 ? 0.530 -2.568 7.774 1.00 95.69 109 GLY A C 1
ATOM 805 O O . GLY A 1 109 ? 1.235 -3.193 8.560 1.00 95.69 109 GLY A O 1
ATOM 806 N N . THR A 1 110 ? -0.049 -1.414 8.131 1.00 90.19 110 THR A N 1
ATOM 807 C CA . THR A 1 110 ? 0.258 -0.742 9.417 1.00 90.19 110 THR A CA 1
ATOM 808 C C . THR A 1 110 ? -0.937 -0.075 10.110 1.00 90.19 110 THR A C 1
ATOM 810 O O . THR A 1 110 ? -0.923 0.087 11.333 1.00 90.19 110 THR A O 1
ATOM 813 N N . GLY A 1 111 ? -1.973 0.325 9.362 1.00 91.25 111 GLY A N 1
ATOM 814 C CA . GLY A 1 111 ? -3.083 1.138 9.865 1.00 91.25 111 GLY A CA 1
ATOM 815 C C . GLY A 1 111 ? -4.053 0.395 10.789 1.00 91.25 111 GLY A C 1
ATOM 816 O O . GLY A 1 111 ? -4.120 -0.830 10.812 1.00 91.25 111 GLY A O 1
ATOM 817 N N . THR A 1 112 ? -4.871 1.145 11.531 1.00 93.00 112 THR A N 1
ATOM 818 C CA . THR A 1 112 ? -5.897 0.576 12.429 1.00 93.00 112 THR A CA 1
ATOM 819 C C . THR A 1 112 ? -6.874 -0.331 11.678 1.00 93.00 112 THR A C 1
ATOM 821 O O . THR A 1 112 ? -7.171 -1.422 12.157 1.00 93.00 112 THR A O 1
ATOM 824 N N . GLU A 1 113 ? -7.323 0.083 10.488 1.00 93.62 113 GLU A N 1
ATOM 825 C CA . GLU A 1 113 ? -8.195 -0.747 9.639 1.00 93.62 113 GLU A CA 1
ATOM 826 C C . GLU A 1 113 ? -7.475 -1.982 9.078 1.00 93.62 113 GLU A C 1
ATOM 828 O O . GLU A 1 113 ? -8.099 -3.007 8.830 1.00 93.62 113 GLU A O 1
ATOM 833 N N . TRP A 1 114 ? -6.157 -1.917 8.876 1.00 96.50 114 TRP A N 1
ATOM 834 C CA . TRP A 1 114 ? -5.383 -3.088 8.465 1.00 96.50 114 TRP A CA 1
ATOM 835 C C . TRP A 1 114 ? -5.319 -4.096 9.604 1.00 96.50 114 TRP A C 1
ATOM 837 O O . TRP A 1 114 ? -5.730 -5.242 9.454 1.00 96.50 114 TRP A O 1
ATOM 847 N N . ASN A 1 115 ? -4.882 -3.639 10.777 1.00 96.19 115 ASN A N 1
ATOM 848 C CA . ASN A 1 115 ? -4.713 -4.484 11.954 1.00 96.19 115 ASN A CA 1
ATOM 849 C C . ASN A 1 115 ? -6.032 -5.132 12.403 1.00 96.19 115 ASN A C 1
ATOM 851 O O . ASN A 1 115 ? -6.013 -6.246 12.917 1.00 96.19 115 ASN A O 1
ATOM 855 N N . SER A 1 116 ? -7.178 -4.471 12.197 1.00 96.12 116 SER A N 1
ATOM 856 C CA . SER A 1 116 ? -8.494 -5.047 12.508 1.00 96.12 116 SER A CA 1
ATOM 857 C C . SER A 1 116 ? -8.897 -6.188 11.564 1.00 96.12 116 SER A C 1
ATOM 859 O O . SER A 1 116 ? -9.703 -7.037 11.951 1.00 96.12 116 SER A O 1
ATOM 861 N N . ASN A 1 117 ? -8.317 -6.232 10.361 1.00 97.69 117 ASN A N 1
ATOM 862 C CA . ASN A 1 117 ? -8.559 -7.252 9.346 1.00 97.69 117 ASN A CA 1
ATOM 863 C C . ASN A 1 117 ? -7.486 -8.361 9.317 1.00 97.69 117 ASN A C 1
ATOM 865 O O . ASN A 1 117 ? -7.598 -9.296 8.524 1.00 97.69 117 ASN A O 1
ATOM 869 N N . VAL A 1 118 ? -6.457 -8.298 10.168 1.00 98.19 118 VAL A N 1
ATOM 870 C CA . VAL A 1 118 ? -5.392 -9.312 10.242 1.00 98.19 118 VAL A CA 1
ATOM 871 C C . VAL A 1 118 ? -5.555 -10.190 11.482 1.00 98.19 118 VAL A C 1
ATOM 873 O O . VAL A 1 118 ? -5.623 -9.713 12.612 1.00 98.19 118 VAL A O 1
ATOM 876 N N . SER A 1 119 ? -5.561 -11.510 11.281 1.00 97.50 119 SER A N 1
ATOM 877 C CA . SER A 1 119 ? -5.524 -12.518 12.343 1.00 97.50 119 SER A CA 1
ATOM 878 C C . SER A 1 119 ? -4.458 -13.573 12.034 1.00 97.50 119 SER A C 1
ATOM 880 O O . SER A 1 119 ? -4.683 -14.517 11.273 1.00 97.50 119 SER A O 1
ATOM 882 N N . GLY A 1 120 ? -3.257 -13.396 12.595 1.00 96.56 120 GLY A N 1
ATOM 883 C CA . GLY A 1 120 ? -2.089 -14.193 12.209 1.00 96.56 120 GLY A CA 1
ATOM 884 C C . GLY A 1 120 ? -1.788 -14.013 10.719 1.00 96.56 120 GLY A C 1
ATOM 885 O O . GLY A 1 120 ? -1.666 -12.889 10.250 1.00 96.56 120 GLY A O 1
ATOM 886 N N . THR A 1 121 ? -1.732 -15.111 9.964 1.00 97.69 121 THR A N 1
ATOM 887 C CA . THR A 1 121 ? -1.548 -15.091 8.499 1.00 97.69 121 THR A CA 1
ATOM 888 C C . THR A 1 121 ? -2.865 -14.987 7.717 1.00 97.69 121 THR A C 1
ATOM 890 O O . THR A 1 121 ? -2.886 -15.158 6.497 1.00 97.69 121 THR A O 1
ATOM 893 N N . THR A 1 122 ? -3.991 -14.765 8.402 1.00 98.44 122 THR A N 1
ATOM 894 C CA . THR A 1 122 ? -5.322 -14.714 7.786 1.00 98.44 122 THR A CA 1
ATOM 895 C C . THR A 1 122 ? -5.809 -13.278 7.651 1.00 98.44 122 THR A C 1
ATOM 897 O O . THR A 1 122 ? -5.849 -12.543 8.636 1.00 98.44 122 THR A O 1
ATOM 900 N N . TRP A 1 123 ? -6.243 -12.908 6.448 1.00 98.62 123 TRP A N 1
ATOM 901 C CA . TRP A 1 123 ? -7.024 -11.696 6.203 1.00 98.62 123 TRP A CA 1
ATOM 902 C C . TRP A 1 123 ? -8.516 -11.960 6.430 1.00 98.62 123 TRP A C 1
ATOM 904 O O . TRP A 1 123 ? -9.036 -12.983 5.984 1.00 98.62 123 TRP A O 1
ATOM 914 N N . THR A 1 124 ? -9.229 -11.052 7.089 1.00 98.56 124 THR A N 1
ATOM 915 C CA . THR A 1 124 ? -10.664 -11.197 7.391 1.00 98.56 124 THR A CA 1
ATOM 916 C C . THR A 1 124 ? -11.555 -10.212 6.633 1.00 98.56 124 THR A C 1
ATOM 918 O O . THR A 1 124 ? -12.780 -10.348 6.682 1.00 98.56 124 THR A O 1
ATOM 921 N N . GLY A 1 125 ? -10.972 -9.269 5.886 1.00 98.00 125 GLY A N 1
ATOM 922 C CA . GLY A 1 125 ? -11.714 -8.301 5.082 1.00 98.00 125 GLY A CA 1
ATOM 923 C C . GLY A 1 125 ? -12.447 -8.954 3.904 1.00 98.00 125 GLY A C 1
ATOM 924 O O . GLY A 1 125 ? -11.909 -9.803 3.185 1.00 98.00 125 GLY A O 1
ATOM 925 N N . ALA A 1 126 ? -13.713 -8.575 3.720 1.00 98.25 126 ALA A N 1
ATOM 926 C CA . ALA A 1 126 ? -14.632 -9.267 2.821 1.00 98.25 126 ALA A CA 1
ATOM 927 C C . ALA A 1 126 ? -14.246 -9.137 1.340 1.00 98.25 126 ALA A C 1
ATOM 929 O O . ALA A 1 126 ? -14.410 -10.096 0.585 1.00 98.25 126 ALA A O 1
ATOM 930 N N . ASN A 1 127 ? -13.730 -7.981 0.911 1.00 98.31 127 ASN A N 1
ATOM 931 C CA . ASN A 1 127 ? -13.346 -7.765 -0.482 1.00 98.31 127 ASN A CA 1
ATOM 932 C C . ASN A 1 127 ? -12.093 -8.575 -0.835 1.00 98.31 127 ASN A C 1
ATOM 934 O O . ASN A 1 127 ? -12.062 -9.224 -1.884 1.00 98.31 127 ASN A O 1
ATOM 938 N N . GLY A 1 128 ? -11.083 -8.574 0.041 1.00 98.19 128 GLY A N 1
ATOM 939 C CA . GLY A 1 128 ? -9.866 -9.370 -0.117 1.00 98.19 128 GLY A CA 1
ATOM 940 C C . GLY A 1 128 ? -10.170 -10.865 -0.186 1.00 98.19 128 GLY A C 1
ATOM 941 O O . GLY A 1 128 ? -9.751 -11.536 -1.129 1.00 98.19 128 GLY A O 1
ATOM 942 N N . VAL A 1 129 ? -10.986 -11.370 0.748 1.00 98.62 129 VAL A N 1
ATOM 943 C CA . VAL A 1 129 ? -11.423 -12.778 0.767 1.00 98.62 129 VAL A CA 1
ATOM 944 C C . VAL A 1 129 ? -12.207 -13.135 -0.495 1.00 98.62 129 VAL A C 1
ATOM 946 O O . VAL A 1 129 ? -11.964 -14.188 -1.077 1.00 98.62 129 VAL A O 1
ATOM 949 N N . ALA A 1 130 ? -13.119 -12.274 -0.953 1.00 98.44 130 ALA A N 1
ATOM 950 C CA . ALA A 1 130 ? -13.886 -12.525 -2.172 1.00 98.44 130 ALA A CA 1
ATOM 951 C C . ALA A 1 130 ? -13.000 -12.558 -3.428 1.00 98.44 130 ALA A C 1
ATOM 953 O O . ALA A 1 130 ? -13.241 -13.365 -4.322 1.00 98.44 130 ALA A O 1
ATOM 954 N N . THR A 1 131 ? -11.973 -11.707 -3.485 1.00 98.06 131 THR A N 1
ATOM 955 C CA . THR A 1 131 ? -11.071 -11.593 -4.643 1.00 98.06 131 THR A CA 1
ATOM 956 C C . THR A 1 131 ? -10.058 -12.735 -4.692 1.00 98.06 131 THR A C 1
ATOM 958 O O . THR A 1 131 ? -9.805 -13.281 -5.761 1.00 98.06 131 THR A O 1
ATOM 961 N N . HIS A 1 132 ? -9.492 -13.131 -3.547 1.00 97.69 132 HIS A N 1
ATOM 962 C CA . HIS A 1 132 ? -8.527 -14.234 -3.474 1.00 97.69 132 HIS A CA 1
ATOM 963 C C . HIS A 1 132 ? -9.197 -15.620 -3.365 1.00 97.69 132 HIS A C 1
ATOM 965 O O . HIS A 1 132 ? -8.587 -16.640 -3.676 1.00 97.69 132 HIS A O 1
ATOM 971 N N . GLY A 1 133 ? -10.456 -15.674 -2.924 1.00 98.06 133 GLY A N 1
ATOM 972 C CA . GLY A 1 133 ? -11.221 -16.898 -2.655 1.00 98.06 133 GLY A CA 1
ATOM 973 C C . GLY A 1 133 ? -11.079 -17.423 -1.221 1.00 98.06 133 GLY A C 1
ATOM 974 O O . GLY A 1 133 ? -11.923 -18.185 -0.751 1.00 98.06 133 GLY A O 1
ATOM 975 N N . THR A 1 134 ? -10.043 -17.001 -0.499 1.00 97.75 134 THR A N 1
ATOM 976 C CA . THR A 1 134 ? -9.825 -17.282 0.925 1.00 97.75 134 THR A CA 1
ATOM 977 C C . THR A 1 134 ? -9.040 -16.138 1.557 1.00 97.75 134 THR A C 1
ATOM 979 O O . THR A 1 134 ? -8.347 -15.401 0.867 1.00 97.75 134 THR A O 1
ATOM 982 N N . GLY A 1 135 ? -9.141 -15.977 2.872 1.00 98.06 135 GLY A N 1
ATOM 983 C CA . GLY A 1 135 ? -8.251 -15.095 3.629 1.00 98.06 135 GLY A CA 1
ATOM 984 C C . GLY A 1 135 ? -7.033 -15.813 4.207 1.00 98.06 135 GLY A C 1
ATOM 985 O O . GLY A 1 135 ? -6.073 -15.169 4.618 1.00 98.06 135 GLY A O 1
ATOM 986 N N . VAL A 1 136 ? -7.077 -17.147 4.280 1.00 98.12 136 VAL A N 1
ATOM 987 C CA . VAL A 1 136 ? -6.063 -17.969 4.955 1.00 98.12 136 VAL A CA 1
ATOM 988 C C . VAL A 1 136 ? -4.755 -17.938 4.176 1.00 98.12 136 VAL A C 1
ATOM 990 O O . VAL A 1 136 ? -4.734 -18.283 2.999 1.00 98.12 136 VAL A O 1
ATOM 993 N N . GLY A 1 137 ? -3.662 -17.579 4.854 1.00 97.44 137 GLY A N 1
ATOM 994 C CA . GLY A 1 137 ? -2.332 -17.503 4.246 1.00 97.44 137 GLY A CA 1
ATOM 995 C C . GLY A 1 137 ? -2.141 -16.295 3.330 1.00 97.44 137 GLY A C 1
ATOM 996 O O . GLY A 1 137 ? -1.132 -16.229 2.637 1.00 97.44 137 GLY A O 1
ATOM 997 N N . LEU A 1 138 ? -3.091 -15.354 3.321 1.00 98.12 138 LEU A N 1
ATOM 998 C CA . LEU A 1 138 ? -3.005 -14.149 2.506 1.00 98.12 138 LEU A CA 1
ATOM 999 C C . LEU A 1 138 ? -1.999 -13.138 3.075 1.00 98.12 138 LEU A C 1
ATOM 1001 O O . LEU A 1 138 ? -1.460 -12.332 2.322 1.00 98.12 138 LEU A O 1
ATOM 1005 N N . ILE A 1 139 ? -1.730 -13.197 4.381 1.00 98.31 139 ILE A N 1
ATOM 1006 C CA . ILE A 1 139 ? -0.819 -12.292 5.087 1.00 98.31 139 ILE A CA 1
ATOM 1007 C C . ILE A 1 139 ? 0.496 -13.007 5.386 1.00 98.31 139 ILE A C 1
ATOM 1009 O O . ILE A 1 139 ? 0.511 -14.194 5.730 1.00 98.31 139 ILE A O 1
ATOM 1013 N N . ASP A 1 140 ? 1.605 -12.286 5.238 1.00 97.50 140 ASP A N 1
ATOM 1014 C CA . ASP A 1 140 ? 2.931 -12.795 5.567 1.00 97.50 140 ASP A CA 1
ATOM 1015 C C . ASP A 1 140 ? 3.097 -13.070 7.075 1.00 97.50 140 ASP A C 1
ATOM 1017 O O . ASP A 1 140 ? 2.273 -12.704 7.912 1.00 97.50 140 ASP A O 1
ATOM 1021 N N . GLY A 1 141 ? 4.189 -13.742 7.451 1.00 96.00 141 GLY A N 1
ATOM 1022 C CA . GLY A 1 141 ? 4.463 -14.037 8.862 1.00 96.00 141 GLY A CA 1
ATOM 1023 C C . GLY A 1 141 ? 4.725 -12.790 9.719 1.00 96.00 141 GLY A C 1
ATOM 1024 O O . GLY A 1 141 ? 4.592 -12.863 10.939 1.00 96.00 141 GLY A O 1
ATOM 1025 N N . GLY A 1 142 ? 5.100 -11.669 9.092 1.00 94.62 142 GLY A N 1
ATOM 1026 C CA . GLY A 1 142 ? 5.314 -10.381 9.753 1.00 94.62 142 GLY A CA 1
ATOM 1027 C C . GLY A 1 142 ? 4.024 -9.601 10.019 1.00 94.62 142 GLY A C 1
ATOM 1028 O O . GLY A 1 142 ? 4.018 -8.731 10.887 1.00 94.62 142 GLY A O 1
ATOM 1029 N N . GLY A 1 143 ? 2.934 -9.914 9.316 1.00 96.75 143 GLY A N 1
ATOM 1030 C CA . GLY A 1 143 ? 1.636 -9.257 9.466 1.00 96.75 143 GLY A CA 1
ATOM 1031 C C . GLY A 1 143 ? 1.485 -7.951 8.681 1.00 96.75 143 GLY A C 1
ATOM 1032 O O . GLY A 1 143 ? 0.411 -7.353 8.724 1.00 96.75 143 GLY A O 1
ATOM 1033 N N . ALA A 1 144 ? 2.530 -7.495 7.986 1.00 97.06 144 ALA A N 1
ATOM 1034 C CA . ALA A 1 144 ? 2.573 -6.182 7.334 1.00 97.06 144 ALA A CA 1
ATOM 1035 C C . ALA A 1 144 ? 2.413 -6.256 5.810 1.00 97.06 144 ALA A C 1
ATOM 1037 O O . ALA A 1 144 ? 2.152 -5.240 5.169 1.00 97.06 144 ALA A O 1
ATOM 1038 N N . HIS A 1 145 ? 2.529 -7.446 5.222 1.00 98.38 145 HIS A N 1
ATOM 1039 C CA . HIS A 1 145 ? 2.505 -7.624 3.774 1.00 98.38 145 HIS A CA 1
ATOM 1040 C C . HIS A 1 145 ? 1.501 -8.695 3.371 1.00 98.38 145 HIS A C 1
ATOM 1042 O O . HIS A 1 145 ? 1.087 -9.537 4.174 1.00 98.38 145 HIS A O 1
ATOM 1048 N N . LEU A 1 146 ? 1.158 -8.711 2.086 1.00 98.06 146 LEU A N 1
ATOM 1049 C CA . LEU A 1 146 ? 0.596 -9.918 1.499 1.00 98.06 146 LEU A CA 1
ATOM 1050 C C . LEU A 1 146 ? 1.693 -10.984 1.405 1.00 98.06 146 LEU A C 1
ATOM 1052 O O . LEU A 1 146 ? 2.863 -10.669 1.180 1.00 98.06 146 LEU A O 1
ATOM 1056 N N . ALA A 1 147 ? 1.328 -12.251 1.573 1.00 97.44 147 ALA A N 1
ATOM 1057 C CA . ALA A 1 147 ? 2.285 -13.347 1.500 1.00 97.44 147 ALA A CA 1
ATOM 1058 C C . ALA A 1 147 ? 3.029 -13.379 0.147 1.00 97.44 147 ALA A C 1
ATOM 1060 O O . ALA A 1 147 ? 2.574 -12.863 -0.879 1.00 97.44 147 ALA A O 1
ATOM 1061 N N . THR A 1 148 ? 4.215 -13.988 0.130 1.00 94.38 148 THR A N 1
ATOM 1062 C CA . THR A 1 148 ? 4.974 -14.176 -1.113 1.00 94.38 148 THR A CA 1
ATOM 1063 C C . THR A 1 148 ? 4.238 -15.110 -2.074 1.00 94.38 148 THR A C 1
ATOM 1065 O O . THR A 1 148 ? 3.486 -15.988 -1.656 1.00 94.38 148 THR A O 1
ATOM 1068 N N . SER A 1 149 ? 4.482 -14.951 -3.379 1.00 87.94 149 SER A N 1
ATOM 1069 C CA . SER A 1 149 ? 3.851 -15.752 -4.449 1.00 87.94 149 SER A CA 1
ATOM 1070 C C . SER A 1 149 ? 2.324 -15.619 -4.548 1.00 87.94 149 SER A C 1
ATOM 1072 O O . SER A 1 149 ? 1.669 -16.452 -5.175 1.00 87.94 149 SER A O 1
ATOM 1074 N N . ILE A 1 150 ? 1.742 -14.587 -3.932 1.00 96.62 150 ILE A N 1
ATOM 1075 C CA . ILE A 1 150 ? 0.354 -14.206 -4.174 1.00 96.62 150 ILE A CA 1
ATOM 1076 C C . ILE A 1 150 ? 0.319 -13.363 -5.445 1.00 96.62 150 ILE A C 1
ATOM 1078 O O . ILE A 1 150 ? 0.955 -12.312 -5.530 1.00 96.62 150 ILE A O 1
ATOM 1082 N N . SER A 1 151 ? -0.446 -13.823 -6.428 1.00 96.75 151 SER A N 1
ATOM 1083 C CA . SER A 1 151 ? -0.628 -13.130 -7.698 1.00 96.75 151 SER A CA 1
ATOM 1084 C C . SER A 1 151 ? -2.095 -12.779 -7.912 1.00 96.75 151 SER A C 1
ATOM 1086 O O . SER A 1 151 ? -3.000 -13.462 -7.428 1.00 96.75 151 SER A O 1
ATOM 1088 N N . SER A 1 152 ? -2.330 -11.705 -8.653 1.00 98.06 152 SER A N 1
ATOM 1089 C CA . SER A 1 152 ? -3.658 -11.260 -9.053 1.00 98.06 152 SER A CA 1
ATOM 1090 C C . SER A 1 152 ? -3.578 -10.539 -10.402 1.00 98.06 152 SER A C 1
ATOM 1092 O O . SER A 1 152 ? -2.496 -10.320 -10.954 1.00 98.06 152 SER A O 1
ATOM 1094 N N . THR A 1 153 ? -4.730 -10.234 -10.979 1.00 98.06 153 THR A N 1
ATOM 1095 C CA . THR A 1 153 ? -4.838 -9.525 -12.253 1.00 98.06 153 THR A CA 1
ATOM 1096 C C . THR A 1 153 ? -4.411 -8.074 -12.061 1.00 98.06 153 THR A C 1
ATOM 1098 O O . THR A 1 153 ? -4.961 -7.380 -11.208 1.00 98.06 153 THR A O 1
ATOM 1101 N N . ALA A 1 154 ? -3.432 -7.607 -12.833 1.00 96.56 154 ALA A N 1
ATOM 1102 C CA . ALA A 1 154 ? -3.043 -6.204 -12.876 1.00 96.56 154 ALA A CA 1
ATOM 1103 C C . ALA A 1 154 ? -4.220 -5.342 -13.344 1.00 96.56 154 ALA A C 1
ATOM 1105 O O . ALA A 1 154 ? -4.875 -5.662 -14.338 1.00 96.56 154 ALA A O 1
ATOM 1106 N N . LEU A 1 155 ? -4.454 -4.221 -12.664 1.00 93.94 155 LEU A N 1
ATOM 1107 C CA . LEU A 1 155 ? -5.444 -3.232 -13.094 1.00 93.94 155 LEU A CA 1
ATOM 1108 C C . LEU A 1 155 ? -5.044 -2.590 -14.426 1.00 93.94 155 LEU A C 1
ATOM 1110 O O . LEU A 1 155 ? -5.902 -2.256 -15.239 1.00 93.94 155 LEU A O 1
ATOM 1114 N N . ASP A 1 156 ? -3.737 -2.446 -14.647 1.00 89.19 156 ASP A N 1
ATOM 1115 C CA . ASP A 1 156 ? -3.175 -2.002 -15.915 1.00 89.19 156 ASP A CA 1
ATOM 1116 C C . ASP A 1 156 ? -2.898 -3.208 -16.826 1.00 89.19 156 ASP A C 1
ATOM 1118 O O . ASP A 1 156 ? -2.176 -4.137 -16.465 1.00 89.19 156 ASP A O 1
ATOM 1122 N N . GLY A 1 157 ? -3.506 -3.222 -18.011 1.00 86.50 157 GLY A N 1
ATOM 1123 C CA . GLY A 1 157 ? -3.302 -4.259 -19.027 1.00 86.50 157 GLY A CA 1
ATOM 1124 C C . GLY A 1 157 ? -3.922 -5.637 -18.742 1.00 86.50 157 GLY A C 1
ATOM 1125 O O . GLY A 1 157 ? -4.021 -6.439 -19.671 1.00 86.50 157 GLY A O 1
ATOM 1126 N N . GLY A 1 158 ? -4.375 -5.928 -17.517 1.00 92.44 158 GLY A N 1
ATOM 1127 C CA . GLY A 1 158 ? -5.116 -7.155 -17.190 1.00 92.44 158 GLY A CA 1
ATOM 1128 C C . GLY A 1 158 ? -4.275 -8.436 -17.134 1.00 92.44 158 GLY A C 1
ATOM 1129 O O . GLY A 1 158 ? -4.829 -9.534 -17.098 1.00 92.44 158 GLY A O 1
ATOM 1130 N N . ALA A 1 159 ? -2.946 -8.333 -17.163 1.00 95.25 159 ALA A N 1
ATOM 1131 C CA . ALA A 1 159 ? -2.066 -9.492 -17.044 1.00 95.25 159 ALA A CA 1
ATOM 1132 C C . ALA A 1 159 ? -1.956 -9.952 -15.583 1.00 95.25 159 ALA A C 1
ATOM 1134 O O . ALA A 1 159 ? -1.981 -9.139 -14.665 1.00 95.25 159 ALA A O 1
ATOM 1135 N N . THR A 1 160 ? -1.794 -11.253 -15.344 1.00 97.06 160 THR A N 1
ATOM 1136 C CA . THR A 1 160 ? -1.484 -11.749 -13.997 1.00 97.06 160 THR A CA 1
ATOM 1137 C C . THR A 1 160 ? -0.054 -11.374 -13.611 1.00 97.06 160 THR A C 1
ATOM 1139 O O . THR A 1 160 ? 0.882 -11.619 -14.371 1.00 97.06 160 THR A O 1
ATOM 1142 N N . GLN A 1 161 ? 0.111 -10.831 -12.409 1.00 95.50 161 GLN A N 1
ATOM 1143 C CA . GLN A 1 161 ? 1.403 -10.536 -11.790 1.00 95.50 161 GLN A CA 1
ATOM 1144 C C . GLN A 1 161 ? 1.329 -10.796 -10.284 1.00 95.50 161 GLN A C 1
ATOM 1146 O O . GLN A 1 161 ? 0.241 -10.894 -9.714 1.00 95.50 161 GLN A O 1
ATOM 1151 N N . ASP A 1 162 ? 2.480 -10.845 -9.622 1.00 96.00 162 ASP A N 1
ATOM 1152 C CA . ASP A 1 1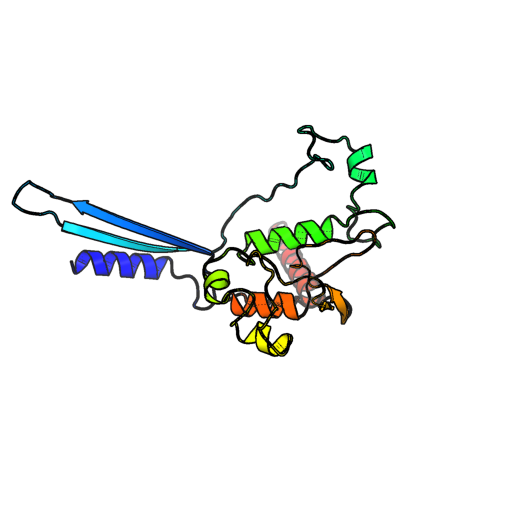62 ? 2.519 -10.769 -8.164 1.00 96.00 162 ASP A CA 1
ATOM 1153 C C . ASP A 1 162 ? 1.892 -9.465 -7.670 1.00 96.00 162 ASP A C 1
ATOM 1155 O O . ASP A 1 162 ? 2.057 -8.402 -8.280 1.00 96.00 162 ASP A O 1
ATOM 1159 N N . VAL A 1 163 ? 1.206 -9.546 -6.533 1.00 97.38 163 VAL A N 1
ATOM 1160 C CA . VAL A 1 163 ? 0.686 -8.369 -5.834 1.00 97.38 163 VAL A CA 1
ATOM 1161 C C . VAL A 1 163 ? 1.817 -7.409 -5.484 1.00 97.38 163 VAL A C 1
ATOM 1163 O O . VAL A 1 163 ? 2.943 -7.831 -5.173 1.00 97.38 163 VAL A O 1
ATOM 1166 N N . VAL A 1 164 ? 1.532 -6.106 -5.537 1.00 96.75 164 VAL A N 1
ATOM 1167 C CA . VAL A 1 164 ? 2.565 -5.099 -5.258 1.00 96.75 164 VAL A CA 1
ATOM 1168 C C . VAL A 1 164 ? 2.989 -5.151 -3.792 1.00 96.75 164 VAL A C 1
ATOM 1170 O O . VAL A 1 164 ? 4.166 -4.969 -3.502 1.00 96.75 164 VAL A O 1
ATOM 1173 N N . MET A 1 165 ? 2.070 -5.504 -2.887 1.00 97.25 165 MET A N 1
ATOM 1174 C CA . MET A 1 165 ? 2.312 -5.594 -1.442 1.00 97.25 165 MET A CA 1
ATOM 1175 C C . MET A 1 165 ? 2.954 -6.907 -0.987 1.00 97.25 165 MET A C 1
ATOM 1177 O O . MET A 1 165 ? 2.852 -7.266 0.181 1.00 97.25 165 MET A O 1
ATOM 1181 N N . SER A 1 166 ? 3.609 -7.635 -1.891 1.00 95.81 166 SER A N 1
ATOM 1182 C CA . SER A 1 166 ? 4.485 -8.748 -1.519 1.00 95.81 166 SER A CA 1
ATOM 1183 C C . SER A 1 166 ? 5.801 -8.206 -0.937 1.00 95.81 166 SER A C 1
ATOM 1185 O O . SER A 1 166 ? 6.328 -7.245 -1.496 1.00 95.81 166 SER A O 1
ATOM 1187 N N . PRO A 1 167 ? 6.399 -8.820 0.105 1.00 95.38 167 PRO A N 1
ATOM 1188 C CA . PRO A 1 167 ? 7.644 -8.336 0.716 1.00 95.38 167 PRO A CA 1
ATOM 1189 C C . PRO A 1 167 ? 8.890 -8.599 -0.148 1.00 95.38 167 PRO A C 1
ATOM 1191 O O . PRO A 1 167 ? 10.018 -8.423 0.309 1.00 95.38 167 PRO A O 1
ATOM 1194 N N . SER A 1 168 ? 8.716 -9.093 -1.378 1.00 91.31 168 SER A N 1
ATOM 1195 C CA . SER A 1 168 ? 9.805 -9.395 -2.298 1.00 91.31 168 SER A CA 1
ATOM 1196 C C . SER A 1 168 ? 9.659 -8.674 -3.636 1.00 91.31 168 SER A C 1
ATOM 1198 O O . SER A 1 168 ? 8.577 -8.546 -4.227 1.00 91.31 168 SER A O 1
ATOM 1200 N N . ILE A 1 169 ? 10.811 -8.259 -4.156 1.00 92.06 169 ILE A N 1
ATOM 1201 C CA . ILE A 1 169 ? 10.968 -7.687 -5.487 1.00 92.06 169 ILE A CA 1
ATOM 1202 C C . ILE A 1 169 ? 11.918 -8.552 -6.317 1.00 92.06 169 ILE A C 1
ATOM 1204 O O . ILE A 1 169 ? 12.900 -9.095 -5.817 1.00 92.06 169 ILE A O 1
ATOM 1208 N N . SER A 1 170 ? 11.602 -8.686 -7.602 1.00 93.94 170 SER A N 1
ATOM 1209 C CA . SER A 1 170 ? 12.457 -9.337 -8.595 1.00 93.94 170 SER A CA 1
ATOM 1210 C C . SER A 1 170 ? 13.008 -8.294 -9.559 1.00 93.94 170 SER A C 1
ATOM 1212 O O . SER A 1 170 ? 12.366 -7.276 -9.816 1.00 93.94 170 SER A O 1
ATOM 1214 N N . THR A 1 171 ? 14.194 -8.543 -10.109 1.00 97.00 171 THR A N 1
ATOM 1215 C CA . THR A 1 171 ? 14.774 -7.660 -11.125 1.00 97.00 171 THR A CA 1
ATOM 1216 C C . THR A 1 171 ? 14.111 -7.866 -12.487 1.00 97.00 171 THR A C 1
ATOM 1218 O O . THR A 1 171 ? 13.589 -8.940 -12.783 1.00 97.00 171 THR A O 1
ATOM 1221 N N . GLY A 1 172 ? 14.130 -6.837 -13.337 1.00 97.12 172 GLY A N 1
ATOM 1222 C CA . GLY A 1 172 ? 13.595 -6.905 -14.701 1.00 97.12 172 GLY A CA 1
ATOM 1223 C C . GLY A 1 172 ? 12.067 -6.966 -14.797 1.00 97.12 172 GLY A C 1
ATOM 1224 O O . GLY A 1 172 ? 11.545 -7.158 -15.892 1.00 97.12 172 GLY A O 1
ATOM 1225 N N . VAL A 1 173 ? 11.343 -6.803 -13.685 1.00 94.81 173 VAL A N 1
ATOM 1226 C CA . VAL A 1 173 ? 9.879 -6.905 -13.629 1.00 94.81 173 VAL A CA 1
ATOM 1227 C C . VAL A 1 173 ? 9.297 -5.645 -12.998 1.00 94.81 173 VAL A C 1
ATOM 1229 O O . VAL A 1 173 ? 9.790 -5.178 -11.974 1.00 94.81 173 VAL A O 1
ATOM 1232 N N . ARG A 1 174 ? 8.229 -5.114 -13.604 1.00 96.12 174 ARG A N 1
ATOM 1233 C CA . ARG A 1 174 ? 7.385 -4.070 -13.013 1.00 96.12 174 ARG A CA 1
ATOM 1234 C C . ARG A 1 174 ? 6.129 -4.701 -12.434 1.00 96.12 174 ARG A C 1
ATOM 1236 O O . ARG A 1 174 ? 5.522 -5.542 -13.093 1.00 96.12 174 ARG A O 1
ATOM 1243 N N . LYS A 1 175 ? 5.733 -4.261 -11.243 1.00 95.81 175 LYS A N 1
ATOM 1244 C CA . LYS A 1 175 ? 4.440 -4.563 -10.632 1.00 95.81 175 LYS A CA 1
ATOM 1245 C C . LYS A 1 175 ? 3.608 -3.281 -10.590 1.00 95.81 175 LYS A C 1
ATOM 1247 O O . LYS A 1 175 ? 4.083 -2.252 -10.113 1.00 95.81 175 LYS A O 1
ATOM 1252 N N . THR A 1 176 ? 2.375 -3.336 -11.080 1.00 95.88 176 THR A N 1
ATOM 1253 C CA . THR A 1 176 ? 1.356 -2.296 -10.861 1.00 95.88 176 THR A CA 1
ATOM 1254 C C . THR A 1 176 ? 0.329 -2.779 -9.834 1.00 95.88 176 THR A C 1
ATOM 1256 O O . THR A 1 176 ? 0.431 -3.900 -9.332 1.00 95.88 176 THR A O 1
ATOM 1259 N N . LEU A 1 177 ? -0.639 -1.932 -9.469 1.00 96.75 177 LEU A N 1
ATOM 1260 C CA . LEU A 1 177 ? -1.742 -2.362 -8.606 1.00 96.75 177 LEU A CA 1
ATOM 1261 C C . LEU A 1 177 ? -2.518 -3.503 -9.267 1.00 96.75 177 LEU A C 1
ATOM 1263 O O . LEU A 1 177 ? -2.828 -3.446 -10.458 1.00 96.75 177 LEU A O 1
ATOM 1267 N N . THR A 1 178 ? -2.878 -4.504 -8.474 1.00 97.62 178 THR A N 1
ATOM 1268 C CA . THR A 1 178 ? -3.740 -5.611 -8.894 1.00 97.62 178 THR A CA 1
ATOM 1269 C C . THR A 1 178 ? -5.164 -5.468 -8.354 1.00 97.62 178 THR A C 1
ATOM 1271 O O . THR A 1 178 ? -5.431 -4.670 -7.450 1.00 97.62 178 THR A O 1
ATOM 1274 N N . ASP A 1 179 ? -6.087 -6.286 -8.862 1.00 97.75 179 ASP A N 1
ATOM 1275 C CA . ASP A 1 179 ? -7.448 -6.418 -8.328 1.00 97.75 179 ASP A CA 1
ATOM 1276 C C . ASP A 1 179 ? -7.444 -6.731 -6.827 1.00 97.75 179 ASP A C 1
ATOM 1278 O O . ASP A 1 179 ? -8.292 -6.233 -6.084 1.00 97.75 179 ASP A O 1
ATOM 1282 N N . LEU A 1 180 ? -6.471 -7.526 -6.365 1.00 98.31 180 LEU A N 1
ATOM 1283 C CA . LEU A 1 180 ? -6.355 -7.887 -4.956 1.00 98.31 180 LEU A CA 1
ATOM 1284 C C . LEU A 1 180 ? -5.845 -6.713 -4.114 1.00 98.31 180 LEU A C 1
ATOM 1286 O O . LEU A 1 180 ? -6.441 -6.430 -3.079 1.00 98.31 180 LEU A O 1
ATOM 1290 N N . ASP A 1 181 ? -4.831 -5.976 -4.575 1.00 97.94 181 ASP A N 1
ATOM 1291 C CA . ASP A 1 181 ? -4.364 -4.767 -3.879 1.00 97.94 181 ASP A CA 1
ATOM 1292 C C . ASP A 1 181 ? -5.514 -3.752 -3.721 1.00 97.94 181 ASP A C 1
ATOM 1294 O O . ASP A 1 181 ? -5.733 -3.188 -2.646 1.00 97.94 181 ASP A O 1
ATOM 1298 N N . LEU A 1 182 ? -6.322 -3.575 -4.774 1.00 96.75 182 LEU A N 1
ATOM 1299 C CA . LEU A 1 182 ? -7.509 -2.721 -4.737 1.00 96.75 182 LEU A CA 1
ATOM 1300 C C . LEU A 1 182 ? -8.602 -3.258 -3.803 1.00 96.75 182 LEU A C 1
ATOM 1302 O O . LEU A 1 182 ? -9.266 -2.477 -3.118 1.00 96.75 182 LEU A O 1
ATOM 1306 N N . ALA A 1 183 ? -8.832 -4.569 -3.779 1.00 97.88 183 ALA A N 1
ATOM 1307 C CA . ALA A 1 183 ? -9.808 -5.185 -2.888 1.00 97.88 183 ALA A CA 1
ATOM 1308 C C . ALA A 1 183 ? -9.440 -4.969 -1.416 1.00 97.88 183 ALA A C 1
ATOM 1310 O O . ALA A 1 183 ? -10.295 -4.578 -0.623 1.00 97.88 183 ALA A O 1
ATOM 1311 N N . ILE A 1 184 ? -8.163 -5.123 -1.074 1.00 97.94 184 ILE A N 1
ATOM 1312 C CA . ILE A 1 184 ? -7.664 -4.832 0.266 1.00 97.94 184 ILE A CA 1
ATOM 1313 C C . ILE A 1 184 ? -7.835 -3.347 0.604 1.00 97.94 184 ILE A C 1
ATOM 1315 O O . ILE A 1 184 ? -8.357 -3.020 1.664 1.00 97.94 184 ILE A O 1
ATOM 1319 N N . LEU A 1 185 ? -7.511 -2.426 -0.309 1.00 96.38 185 LEU A N 1
ATOM 1320 C CA . LEU A 1 185 ? -7.760 -0.995 -0.092 1.00 96.38 185 LEU A CA 1
ATOM 1321 C C . LEU A 1 185 ? -9.244 -0.689 0.191 1.00 96.38 185 LEU A C 1
ATOM 1323 O O . LEU A 1 185 ? -9.544 0.148 1.044 1.00 96.38 185 LEU A O 1
ATOM 1327 N N . LYS A 1 186 ? -10.187 -1.383 -0.459 1.00 95.81 186 LYS A N 1
ATOM 1328 C CA . LYS A 1 186 ? -11.625 -1.245 -0.157 1.00 95.81 186 LYS A CA 1
ATOM 1329 C C . LYS A 1 186 ? -11.969 -1.707 1.258 1.00 95.81 186 LYS A C 1
ATOM 1331 O O . LYS A 1 186 ? -12.757 -1.040 1.926 1.00 95.81 186 LYS A O 1
ATOM 1336 N N . ASP A 1 187 ? -11.366 -2.800 1.724 1.00 96.62 187 ASP A N 1
ATOM 1337 C CA . ASP A 1 187 ? -11.501 -3.263 3.114 1.00 96.62 187 ASP A CA 1
ATOM 1338 C C . ASP A 1 187 ? -10.917 -2.250 4.119 1.00 96.62 187 ASP A C 1
ATOM 1340 O O . ASP A 1 187 ? -11.400 -2.149 5.243 1.00 96.62 187 ASP A O 1
ATOM 1344 N N . LEU A 1 188 ? -9.946 -1.431 3.697 1.00 95.19 188 LEU A N 1
ATOM 1345 C CA . LEU A 1 188 ? -9.392 -0.306 4.466 1.00 95.19 188 LEU A CA 1
ATOM 1346 C C . LEU A 1 188 ? -10.213 0.994 4.345 1.00 95.19 188 LEU A C 1
ATOM 1348 O O . LEU A 1 188 ? -9.741 2.067 4.722 1.00 95.19 188 LEU A O 1
ATOM 1352 N N . ASN A 1 189 ? -11.440 0.920 3.822 1.00 92.94 189 ASN A N 1
ATOM 1353 C CA . ASN A 1 189 ? -12.349 2.047 3.590 1.00 92.94 189 ASN A CA 1
ATOM 1354 C C . ASN A 1 189 ? -11.901 3.051 2.509 1.00 92.94 189 ASN A C 1
ATOM 1356 O O . ASN A 1 189 ? -12.425 4.170 2.468 1.00 92.94 189 ASN A O 1
ATOM 1360 N N . TYR A 1 190 ? -10.990 2.679 1.601 1.00 92.25 190 TYR A N 1
ATOM 1361 C CA . TYR A 1 190 ? -10.751 3.459 0.383 1.00 92.25 190 TYR A CA 1
ATOM 1362 C C . TYR A 1 190 ? -11.853 3.230 -0.654 1.00 92.25 190 TYR A C 1
ATOM 1364 O O . TYR A 1 190 ? -12.409 2.141 -0.786 1.00 92.25 190 TYR A O 1
ATOM 1372 N N . SER A 1 191 ? -12.122 4.260 -1.457 1.00 88.06 191 SER A N 1
ATOM 1373 C CA . SER A 1 191 ? -12.933 4.142 -2.669 1.00 88.06 191 SER A CA 1
ATOM 1374 C C . SER A 1 191 ? -12.051 4.359 -3.887 1.00 88.06 191 SER A C 1
ATOM 1376 O O . SER A 1 191 ? -11.349 5.367 -3.971 1.00 88.06 191 SER A O 1
ATOM 1378 N N . ALA A 1 192 ? -12.139 3.457 -4.864 1.00 83.94 192 ALA A N 1
ATOM 1379 C CA . ALA A 1 192 ? -11.606 3.738 -6.189 1.00 83.94 192 ALA A CA 1
ATOM 1380 C C . ALA A 1 192 ? -12.382 4.908 -6.797 1.00 83.94 192 ALA A C 1
ATOM 1382 O O . ALA A 1 192 ? -13.615 4.939 -6.751 1.00 83.94 192 ALA A O 1
ATOM 1383 N N . VAL A 1 193 ? -11.658 5.859 -7.373 1.00 81.25 193 VAL A N 1
ATOM 1384 C CA . VAL A 1 193 ? -12.249 6.870 -8.244 1.00 81.25 193 VAL A CA 1
ATOM 1385 C C . VAL A 1 193 ? -12.048 6.361 -9.666 1.00 81.25 193 VAL A C 1
ATOM 1387 O O . VAL A 1 193 ? -10.902 6.100 -10.033 1.00 81.25 193 VAL A O 1
ATOM 1390 N N . PRO A 1 194 ? -13.121 6.173 -10.456 1.00 72.06 194 PRO A N 1
ATOM 1391 C CA . PRO A 1 194 ? -12.978 5.811 -11.857 1.00 72.06 194 PRO A CA 1
ATOM 1392 C C . PRO A 1 194 ? -12.051 6.805 -12.545 1.00 72.06 194 PRO A C 1
ATOM 1394 O O . PRO A 1 194 ? -12.188 8.014 -12.328 1.00 72.06 194 PRO A O 1
ATOM 1397 N N . GLU A 1 195 ? -11.130 6.312 -13.369 1.00 64.81 195 GLU A N 1
ATOM 1398 C CA . GLU A 1 195 ? -10.300 7.207 -14.161 1.00 64.81 195 GLU A CA 1
ATOM 1399 C C . GLU A 1 195 ? -11.216 8.154 -14.942 1.00 64.81 195 GLU A C 1
ATOM 1401 O O . GLU A 1 195 ? -12.153 7.696 -15.613 1.00 64.81 195 GLU A O 1
ATOM 1406 N N . PRO A 1 196 ? -11.009 9.479 -14.855 1.00 61.06 196 PRO A N 1
ATOM 1407 C CA . PRO A 1 196 ? -11.727 10.382 -15.723 1.00 61.06 196 PRO A CA 1
ATOM 1408 C C . PRO A 1 196 ? -11.352 9.984 -17.146 1.00 61.06 196 PRO A C 1
ATOM 1410 O O . PRO A 1 196 ? -10.197 10.137 -17.542 1.00 61.06 196 PRO A O 1
ATOM 1413 N N . GLY A 1 197 ? -12.308 9.443 -17.908 1.00 63.69 197 GLY A N 1
ATOM 1414 C CA . GLY A 1 197 ? -12.041 9.057 -19.289 1.00 63.69 197 GLY A CA 1
ATOM 1415 C C . GLY A 1 197 ? -11.368 10.232 -19.990 1.00 63.69 197 GLY A C 1
ATOM 1416 O O . GLY A 1 197 ? -11.856 11.350 -19.865 1.00 63.69 197 GLY A O 1
ATOM 1417 N N . HIS A 1 198 ? -10.233 10.001 -20.651 1.00 58.78 198 HIS A N 1
ATOM 1418 C CA . HIS A 1 198 ? -9.301 11.009 -21.182 1.00 58.78 198 HIS A CA 1
ATOM 1419 C C . HIS A 1 198 ? -9.958 12.284 -21.766 1.00 58.78 198 HIS A C 1
ATOM 1421 O O . HIS A 1 198 ? -9.447 13.392 -21.602 1.00 58.78 198 HIS A O 1
ATOM 1427 N N . ALA A 1 199 ? -11.138 12.154 -22.380 1.00 54.41 199 ALA A N 1
ATOM 1428 C CA . ALA A 1 199 ? -11.991 13.260 -22.812 1.00 54.41 199 ALA A CA 1
ATOM 1429 C C . ALA A 1 199 ? -12.344 14.269 -21.694 1.00 54.41 199 ALA A C 1
ATOM 1431 O O . ALA A 1 199 ? -12.220 15.473 -21.898 1.00 54.41 199 ALA A O 1
ATOM 1432 N N . ALA A 1 200 ? -12.756 13.820 -20.509 1.00 60.53 200 ALA A N 1
ATOM 1433 C CA . ALA A 1 200 ? -13.170 14.673 -19.395 1.00 60.53 200 ALA A CA 1
ATOM 1434 C C . ALA A 1 200 ? -12.027 15.557 -18.861 1.00 60.53 200 ALA A C 1
ATOM 1436 O O . ALA A 1 200 ? -12.253 16.733 -18.571 1.00 60.53 200 ALA A O 1
ATOM 1437 N N . LEU A 1 201 ? -10.797 15.033 -18.798 1.00 60.19 201 LEU A N 1
ATOM 1438 C CA . LEU A 1 201 ? -9.609 15.800 -18.396 1.00 60.19 201 LEU A CA 1
ATOM 1439 C C . LEU A 1 201 ? -9.237 16.861 -19.434 1.00 60.19 201 LEU A C 1
ATOM 1441 O O . LEU A 1 201 ? -8.996 18.016 -19.081 1.00 60.19 201 LEU A O 1
ATOM 1445 N N . VAL A 1 202 ? -9.257 16.499 -20.719 1.00 61.97 202 VAL A N 1
ATOM 1446 C CA . VAL A 1 202 ? -8.959 17.433 -21.813 1.00 61.97 202 VAL A CA 1
ATOM 1447 C C . VAL A 1 202 ? -10.027 18.527 -21.906 1.00 61.97 202 VAL A C 1
ATOM 1449 O O . VAL A 1 202 ? -9.690 19.709 -21.975 1.00 61.97 202 VAL A O 1
ATOM 1452 N N . PHE A 1 203 ? -11.316 18.181 -21.837 1.00 62.31 203 PHE A N 1
ATOM 1453 C CA . PHE A 1 203 ? -12.397 19.171 -21.880 1.00 62.31 203 PHE A CA 1
ATOM 1454 C C . PHE A 1 203 ? -12.437 20.055 -20.627 1.00 62.31 203 PHE A C 1
ATOM 1456 O O . PHE A 1 203 ? -12.678 21.257 -20.750 1.00 62.31 203 PHE A O 1
ATOM 1463 N N . GLY A 1 204 ? -12.131 19.513 -19.444 1.00 64.81 204 GLY A N 1
ATOM 1464 C CA . GLY A 1 204 ? -11.996 20.292 -18.210 1.00 64.81 204 GLY A CA 1
ATOM 1465 C C . GLY A 1 204 ? -10.845 21.301 -18.271 1.00 64.81 204 GLY A C 1
ATOM 1466 O O . GLY A 1 204 ? -11.036 22.481 -17.967 1.00 64.81 204 GLY A O 1
ATOM 1467 N N . ALA A 1 205 ? -9.669 20.876 -18.741 1.00 63.00 205 ALA A N 1
ATOM 1468 C CA . ALA A 1 205 ? -8.502 21.745 -18.895 1.00 63.00 205 ALA A CA 1
ATOM 1469 C C . ALA A 1 205 ? -8.717 22.835 -19.961 1.00 63.00 205 ALA A C 1
ATOM 1471 O O . ALA A 1 205 ? -8.369 23.999 -19.742 1.00 63.00 205 ALA A O 1
ATOM 1472 N N . LEU A 1 206 ? -9.354 22.497 -21.088 1.00 64.31 206 LEU A N 1
ATOM 1473 C CA . LEU A 1 206 ? -9.703 23.466 -22.129 1.00 64.31 206 LEU A CA 1
ATOM 1474 C C . LEU A 1 206 ? -10.732 24.487 -21.632 1.00 64.31 206 LEU A C 1
ATOM 1476 O O . LEU A 1 206 ? -10.554 25.684 -21.855 1.00 64.31 206 LEU A O 1
ATOM 1480 N N . ALA A 1 207 ? -11.772 24.054 -20.914 1.00 65.50 207 ALA A N 1
ATOM 1481 C CA . ALA A 1 207 ? -12.776 24.954 -20.351 1.00 65.50 207 ALA A CA 1
ATOM 1482 C C . ALA A 1 207 ? -12.159 25.958 -19.359 1.00 65.50 207 ALA A C 1
ATOM 1484 O O . ALA A 1 207 ? -12.449 27.155 -19.427 1.00 65.50 207 ALA A O 1
ATOM 1485 N N . LEU A 1 208 ? -11.244 25.504 -18.496 1.00 66.56 208 LEU A N 1
ATOM 1486 C CA . LEU A 1 208 ? -10.490 26.374 -17.586 1.00 66.56 208 LEU A CA 1
ATOM 1487 C C . LEU A 1 208 ? -9.561 27.338 -18.344 1.00 66.56 208 LEU A C 1
ATOM 1489 O O . LEU A 1 208 ? -9.490 28.521 -18.000 1.00 66.56 208 LEU A O 1
ATOM 1493 N N . GLY A 1 209 ? -8.923 26.877 -19.423 1.00 67.19 209 GLY A N 1
ATOM 1494 C CA . GLY A 1 209 ? -8.123 27.713 -20.321 1.00 67.19 209 GLY A CA 1
ATOM 1495 C C . GLY A 1 209 ? -8.938 28.822 -20.995 1.00 67.19 209 GLY A C 1
ATOM 1496 O O . GLY A 1 209 ? -8.519 29.981 -21.005 1.00 67.19 209 GLY A O 1
ATOM 1497 N N . PHE A 1 210 ? -10.140 28.518 -21.495 1.00 62.69 210 PHE A N 1
ATOM 1498 C CA . PHE A 1 210 ? -11.036 29.509 -22.105 1.00 62.69 210 PHE A CA 1
ATOM 1499 C C . PHE A 1 210 ? -11.551 30.544 -21.100 1.00 62.69 210 PHE A C 1
ATOM 1501 O O . PHE A 1 210 ? -11.611 31.733 -21.424 1.00 62.69 210 PHE A O 1
ATOM 1508 N N . VAL A 1 211 ? -11.869 30.135 -19.870 1.00 68.25 211 VAL A N 1
ATOM 1509 C CA . VAL A 1 211 ? -12.271 31.065 -18.801 1.00 68.25 211 VAL A CA 1
ATOM 1510 C C . VAL A 1 211 ? -11.103 31.969 -18.388 1.00 68.25 211 VAL A C 1
ATOM 1512 O O . VAL A 1 211 ? -11.291 33.177 -18.228 1.00 68.25 211 VAL A O 1
ATOM 1515 N N . GLY A 1 212 ? -9.885 31.426 -18.294 1.00 61.44 212 GLY A N 1
ATOM 1516 C CA . GLY A 1 212 ? -8.669 32.196 -18.013 1.00 61.44 212 GLY A CA 1
ATOM 1517 C C . GLY A 1 212 ? -8.323 33.208 -19.112 1.00 61.44 212 GLY A C 1
ATOM 1518 O O . GLY A 1 212 ? -7.998 34.358 -18.817 1.00 61.44 212 GLY A O 1
ATOM 1519 N N . MET A 1 213 ? -8.465 32.825 -20.385 1.00 62.34 213 MET A N 1
ATOM 1520 C CA . MET A 1 213 ? -8.246 33.722 -21.529 1.00 62.34 213 MET A CA 1
ATOM 1521 C C . MET A 1 213 ? -9.309 34.820 -21.637 1.00 62.34 213 MET A C 1
ATOM 1523 O O . MET A 1 213 ? -8.993 35.945 -22.022 1.00 62.34 213 MET A O 1
ATOM 1527 N N . ARG A 1 214 ? -10.562 34.529 -21.268 1.00 57.97 214 ARG A N 1
ATOM 1528 C CA . ARG A 1 214 ? -11.658 35.508 -21.299 1.00 57.97 214 ARG A CA 1
ATOM 1529 C C . ARG A 1 214 ? -11.531 36.563 -20.195 1.00 57.97 214 ARG A C 1
ATOM 1531 O O . ARG A 1 214 ? -11.893 37.709 -20.427 1.00 57.97 214 ARG A O 1
ATOM 1538 N N . ARG A 1 215 ? -10.955 36.208 -19.040 1.00 56.91 215 ARG A N 1
ATOM 1539 C CA . ARG A 1 215 ? -10.667 37.143 -17.933 1.00 56.91 215 ARG A CA 1
ATOM 1540 C C . ARG A 1 215 ? -9.447 38.040 -18.160 1.00 56.91 215 ARG A C 1
ATOM 1542 O O . ARG A 1 215 ? -9.352 39.070 -17.517 1.00 56.91 215 ARG A O 1
ATOM 1549 N N . ARG A 1 216 ? -8.532 37.676 -19.066 1.00 56.50 216 ARG A N 1
ATOM 1550 C CA . ARG A 1 216 ? -7.372 38.511 -19.448 1.00 56.50 216 ARG A CA 1
ATOM 1551 C C . ARG A 1 216 ? -7.664 39.504 -20.581 1.00 56.50 216 ARG A C 1
ATOM 1553 O O . ARG A 1 216 ? -6.772 40.242 -20.981 1.00 56.50 216 ARG A O 1
ATOM 1560 N N . ARG A 1 217 ? -8.873 39.468 -21.146 1.00 53.91 217 ARG A N 1
ATOM 1561 C CA . ARG A 1 217 ? -9.304 40.295 -22.288 1.00 53.91 217 ARG A CA 1
ATOM 1562 C C . ARG A 1 217 ? -10.375 41.335 -21.920 1.00 53.91 217 ARG A C 1
ATOM 1564 O O . ARG A 1 217 ? -10.971 41.913 -22.824 1.00 53.91 217 ARG A O 1
ATOM 1571 N N . GLN A 1 218 ? -10.620 41.551 -20.630 1.00 47.25 218 GLN A N 1
ATOM 1572 C CA . GLN A 1 218 ? -11.360 42.694 -20.084 1.00 47.25 218 GLN A CA 1
ATOM 1573 C C . GLN A 1 218 ? -10.415 43.519 -19.219 1.00 47.25 218 GLN A C 1
ATOM 1575 O O 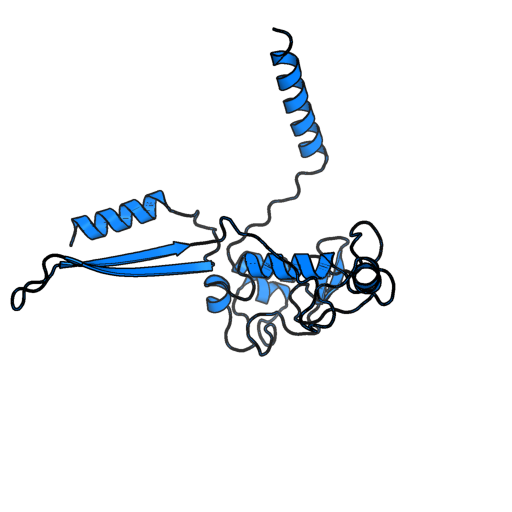. GLN A 1 218 ? -10.639 44.744 -19.150 1.00 47.25 218 GLN A O 1
#

Radius of gyration: 23.56 Å; chains: 1; bounding box: 50×61×72 Å

Sequence (218 aa):
MAAMAAAETASNNVFKRGTQSPTIGNISGSSTLGAVEGVGGTTASYSLNYGPVVGNLWFDDDTDNSGGTDDYARLSAFWHFDHSTSVASGKYDFYTVALHEILHAIGYGTGTEWNSNVSGTTWTGANGVATHGTGVGLIDGGGAHLATSISSTALDGGATQDVVMSPSISTGVRKTLTDLDLAILKDLNYSAVPEPGHAALVFGALALGFVGMRRRRQ

pLDDT: mean 86.97, std 13.19, range [47.25, 98.62]

Foldseek 3Di:
DVVLVVVLVVVCVVVPDPPQAFFQDKDKDKDWPPDDPPPGTDIHIHMDTDFDDDDDDDDAQDPPPPVDHDDPVVCVQAEDDDPVDQFDANHFYPVLVVVLVVCVSRRQQRGPLLVVQDDQLFGNQPLLCVQQVGRHNQHDNSSRFGEPPDWAQAPPPRDIDHASRYPDTDGRDHDHHGSNNVSVVVSSSDDDDPDPPPVNVVVVVVVVVVVVVVVVVD